Protein 3DCY (pdb70)

Radius of gyration: 18.0 Å; Cα contacts (8 Å, |Δi|>4): 502; chains: 1; bounding box: 40×45×46 Å

Secondary structure (DSSP, 8-state):
--EE--EEEEEEEEEPPPBHHHHHTB--SSSS---B-HHHHHHHHHHHHHTTT---SEEEE----TTT--TTGGG-SS----EEE-GGGSPPPBGGGTTSBHHHHH--GGGT--TTT---TTBPPHHHH--HHHHHHHHHHHHHHHHHH--HHHHHHHTTS---PPPS-EEEEEE-S---HHHHIIIIIT--B--TT--TTT-----TT--EEEEEE-SEESPPPEEEE-----TT--

B-factor: mean 21.65, std 9.66, range [7.24, 58.3]

GO terms:
  GO:0005634 nucleus (C, IDA)
  GO:0005737 cytoplasm (C, IDA)
  GO:0005741 mitochondrial outer membrane (C, IDA)
  GO:0043069 negative regulation of programmed cell death (P, IDA)
  GO:0004331 fructose-2,6-bisphosphate 2-phosphatase activity (F, IDA)
  GO:1903301 positive regulation of hexokinase activity (P, IDA)
  GO:0071456 cellular response to hypoxia (P, IDA)
  GO:0006974 DNA damage response (P, IDA)
  GO:0071279 cellular response to cobalt ion (P, IDA)
  GO:0005739 mitochondrion (C, EXP)
  GO:0043456 regulation of pentose-phosphate shunt (P, IMP)
  GO:0045739 positive regulation of DNA repair (P, IMP)
  GO:1902153 regulation of response to DNA damage checkpoint signaling (P, IMP)
  GO:0005515 protein binding (F, IPI)
  GO:0004331 fructose-2,6-bisphosphate 2-phosphatase activity (F, EXP)
  GO:0005829 cytosol (C, TAS)
  GO:0005829 cytosol (C, IDA)

Organism: Homo sapiens (NCBI:txid9606)

CATH classification: 3.40.50.1240

InterPro domains:
  IPR001345 Phosphoglycerate/bisphosphoglycerate mutase, active site [PS00175] (8-17)
  IPR013078 Histidine phosphatase superfamily, clade-1 [PF00300] (6-140)
  IPR013078 Histidine phosphatase superfamily, clade-1 [SM00855] (5-205)
  IPR013078 Histidine phosphatase superfamily, clade-1 [cd07067] (6-89)
  IPR029033 Histidine phosphatase superfamily [G3DSA:3.40.50.1240] (1-270)
  IPR029033 Histidine phosphatase superfamily [SSF53254] (6-265)
  IPR051695 Phosphoglycerate Mutase [PTHR46517] (1-270)

Solvent-accessible surface area: 12086 Å² total

Structure (mmCIF, N/CA/C/O backbone):
data_3DCY
#
_entry.id   3DCY
#
_cell.length_a   40.983
_cell.length_b   76.408
_cell.length_c   79.536
_cell.angle_alpha   90.000
_cell.angle_beta   90.000
_cell.angle_gamma   90.000
#
_symmetry.space_group_name_H-M   'P 21 21 21'
#
loop_
_entity.id
_entity.type
_entity.pdbx_description
1 polymer 'REGULATOR PROTEIN'
2 non-polymer 'PHOSPHATE ION'
3 water water
#
loop_
_atom_site.group_PDB
_atom_site.id
_atom_site.type_symbol
_atom_site.label_atom_id
_atom_site.label_alt_id
_atom_site.label_comp_id
_atom_site.label_asym_id
_atom_site.label_entity_id
_atom_site.label_seq_id
_atom_site.pdbx_PDB_ins_code
_atom_site.Cartn_x
_atom_site.Cartn_y
_atom_site.Cartn_z
_atom_site.occupancy
_atom_site.B_iso_or_equiv
_atom_site.auth_seq_id
_atom_site.auth_comp_id
_atom_site.auth_asym_id
_atom_site.auth_atom_id
_atom_site.pdbx_PDB_model_num
ATOM 1 N N . ASN A 1 1 ? 7.131 28.263 26.435 1.00 37.08 -4 ASN A N 1
ATOM 2 C CA . ASN A 1 1 ? 7.437 29.315 25.416 1.00 36.05 -4 ASN A CA 1
ATOM 3 C C . ASN A 1 1 ? 7.192 30.735 25.903 1.00 34.53 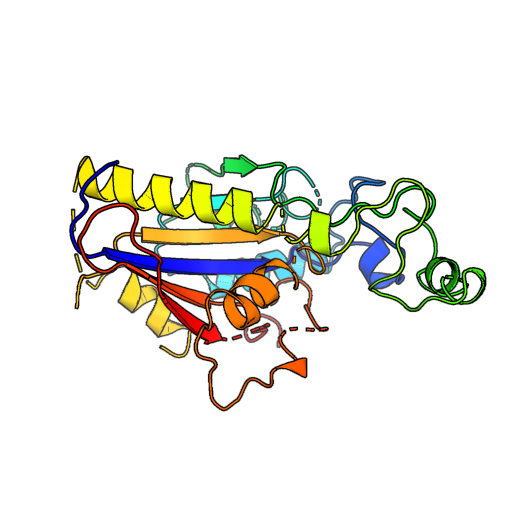-4 ASN A C 1
ATOM 4 O O . ASN A 1 1 ? 6.216 30.997 26.611 1.00 34.93 -4 ASN A O 1
ATOM 9 N N . LEU A 1 2 ? 8.082 31.640 25.492 1.00 32.19 -3 LEU A N 1
ATOM 10 C CA . LEU A 1 2 ? 8.122 33.016 25.993 1.00 29.95 -3 LEU A CA 1
ATOM 11 C C . LEU A 1 2 ? 7.110 33.917 25.298 1.00 28.07 -3 LEU A C 1
ATOM 12 O O . LEU A 1 2 ? 6.983 33.894 24.068 1.00 28.29 -3 LEU A O 1
ATOM 17 N N . TYR A 1 3 ? 6.407 34.722 26.095 1.00 25.72 -2 TYR A N 1
ATOM 18 C CA . TYR A 1 3 ? 5.529 35.769 25.587 1.00 24.38 -2 TYR A CA 1
ATOM 19 C C . TYR A 1 3 ? 6.320 37.041 25.320 1.00 23.44 -2 TYR A C 1
ATOM 20 O O . TYR A 1 3 ? 7.033 37.574 26.203 1.00 21.70 -2 TYR A O 1
ATOM 29 N N . PHE A 1 4 ? 6.198 37.532 24.092 1.00 21.28 -1 PHE A N 1
ATOM 30 C CA . PHE A 1 4 ? 6.804 38.796 23.732 1.00 21.92 -1 PHE A CA 1
ATOM 31 C C . PHE A 1 4 ? 5.758 39.769 23.248 1.00 22.33 -1 PHE A C 1
ATOM 32 O O . PHE A 1 4 ? 4.744 39.358 22.707 1.00 21.26 -1 PHE A O 1
ATOM 40 N N . GLN A 1 5 ? 6.032 41.054 23.450 1.00 22.99 0 GLN A N 1
ATOM 41 C CA . GLN A 1 5 ? 5.226 42.107 22.871 1.00 24.75 0 GLN A CA 1
ATOM 42 C C . GLN A 1 5 ? 5.521 42.151 21.367 1.00 23.85 0 GLN A C 1
ATOM 43 O O . GLN A 1 5 ? 6.451 41.461 20.899 1.00 23.54 0 GLN A O 1
ATOM 49 N N . SER A 1 6 ? 4.726 42.924 20.628 1.00 23.52 1 SER A N 1
ATOM 50 C CA A SER A 1 6 ? 4.940 43.126 19.191 0.50 23.55 1 SER A CA 1
ATOM 51 C CA B SER A 1 6 ? 4.958 43.089 19.187 0.50 22.98 1 SER A CA 1
ATOM 52 C C . SER A 1 6 ? 6.337 43.702 18.962 1.00 22.75 1 SER A C 1
ATOM 53 O O . SER A 1 6 ? 6.858 44.463 19.805 1.00 22.96 1 SER A O 1
ATOM 58 N N . ALA A 1 7 ? 6.977 43.335 17.852 1.00 21.09 2 ALA A N 1
ATOM 59 C CA . ALA A 1 7 ? 8.341 43.796 17.589 1.00 19.34 2 ALA A CA 1
ATOM 60 C C . ALA A 1 7 ? 8.616 43.806 16.096 1.00 18.62 2 ALA A C 1
ATOM 61 O O . ALA A 1 7 ? 7.962 43.078 15.352 1.00 17.81 2 ALA A O 1
ATOM 63 N N . ARG A 1 8 ? 9.540 44.662 15.692 1.00 17.77 3 ARG A N 1
ATOM 64 C CA . ARG A 1 8 ? 9.981 44.808 14.311 1.00 18.09 3 ARG A CA 1
ATOM 65 C C . ARG A 1 8 ? 11.475 45.003 14.342 1.00 17.38 3 ARG A C 1
ATOM 66 O O . ARG A 1 8 ? 11.988 45.711 15.227 1.00 16.45 3 ARG A O 1
ATOM 74 N N . PHE A 1 9 ? 12.184 44.376 13.397 1.00 15.44 4 PHE A N 1
ATOM 75 C CA . PHE A 1 9 ? 13.609 44.661 13.228 1.00 14.36 4 PHE A CA 1
ATOM 76 C C . PHE A 1 9 ? 14.024 44.617 11.750 1.00 14.07 4 PHE A C 1
ATOM 77 O O . PHE A 1 9 ? 13.327 44.021 10.922 1.00 14.11 4 PHE A O 1
ATOM 85 N N . ALA A 1 10 ? 15.107 45.315 11.432 1.00 13.59 5 ALA A N 1
ATOM 86 C CA . ALA A 1 10 ? 15.614 45.381 10.074 1.00 13.29 5 ALA A CA 1
ATOM 87 C C . ALA A 1 10 ? 16.736 44.351 9.943 1.00 12.11 5 ALA A C 1
ATOM 88 O O . ALA A 1 10 ? 17.515 44.114 10.867 1.00 12.79 5 ALA A O 1
ATOM 90 N N . LEU A 1 11 ? 16.820 43.776 8.765 1.00 11.89 6 LEU A N 1
ATOM 91 C CA . LEU A 1 11 ? 17.884 42.825 8.461 1.00 11.66 6 LEU A CA 1
ATOM 92 C C . LEU A 1 11 ? 18.479 43.206 7.106 1.00 11.25 6 LEU A C 1
ATOM 93 O O . LEU A 1 11 ? 17.791 43.100 6.088 1.00 11.70 6 LEU A O 1
ATOM 98 N N . THR A 1 12 ? 19.739 43.651 7.093 1.00 11.06 7 THR A N 1
ATOM 99 C CA . THR A 1 12 ? 20.437 43.941 5.843 1.00 10.80 7 THR A CA 1
ATOM 100 C C . THR A 1 12 ? 21.431 42.812 5.554 1.00 10.75 7 THR A C 1
ATOM 101 O O . THR A 1 12 ? 22.268 42.492 6.427 1.00 10.78 7 THR A O 1
ATOM 105 N N . VAL A 1 13 ? 21.329 42.215 4.366 1.00 10.59 8 VAL A N 1
ATOM 106 C CA . VAL A 1 13 ? 22.159 41.059 3.976 1.00 10.00 8 VAL A CA 1
ATOM 107 C C . VAL A 1 13 ? 23.009 41.448 2.754 1.00 10.55 8 VAL A C 1
ATOM 108 O O . VAL A 1 13 ? 22.471 41.918 1.733 1.00 10.36 8 VAL A O 1
ATOM 112 N N . VAL A 1 14 ? 24.327 41.288 2.872 1.00 10.61 9 VAL A N 1
ATOM 113 C CA . VAL A 1 14 ? 25.251 41.780 1.877 1.00 10.14 9 VAL A CA 1
ATOM 114 C C . VAL A 1 14 ? 26.202 40.645 1.457 1.00 10.94 9 VAL A C 1
ATOM 115 O O . VAL A 1 14 ? 26.790 40.007 2.325 1.00 10.94 9 VAL A O 1
ATOM 119 N N . ARG A 1 15 ? 26.318 40.368 0.158 1.00 10.04 10 ARG A N 1
ATOM 120 C CA . ARG A 1 15 ? 27.289 39.336 -0.282 1.00 10.79 10 ARG A CA 1
ATOM 121 C C . ARG A 1 15 ? 28.699 39.909 -0.117 1.00 10.29 10 ARG A C 1
ATOM 122 O O . ARG A 1 15 ? 28.904 41.106 -0.283 1.00 11.57 10 ARG A O 1
ATOM 130 N N . HIS A 1 16 ? 29.679 39.062 0.166 1.00 11.14 11 HIS A N 1
ATOM 131 C CA . HIS A 1 16 ? 31.080 39.515 0.244 1.00 11.40 11 HIS A CA 1
ATOM 132 C C . HIS A 1 16 ? 31.557 40.087 -1.118 1.00 12.40 11 HIS A C 1
ATOM 133 O O . HIS A 1 16 ? 30.975 39.795 -2.202 1.00 12.27 11 HIS A O 1
ATOM 140 N N . GLY A 1 17 ? 32.636 40.876 -1.055 1.00 12.57 12 GLY A N 1
ATOM 141 C CA . GLY A 1 17 ? 33.265 41.387 -2.260 1.00 12.64 12 GLY A CA 1
ATOM 142 C C . GLY A 1 17 ? 33.923 40.326 -3.120 1.00 13.60 12 GLY A C 1
ATOM 143 O O . GLY A 1 17 ? 34.100 39.176 -2.698 1.00 12.67 12 GLY A O 1
ATOM 144 N N . GLU A 1 18 ? 34.245 40.696 -4.356 1.00 12.79 13 GLU A N 1
ATOM 145 C CA . GLU A 1 18 ? 34.855 39.768 -5.308 1.00 14.33 13 GLU A CA 1
ATOM 146 C C . GLU A 1 18 ? 36.181 39.161 -4.816 1.00 14.19 13 GLU A C 1
ATOM 147 O O . GLU A 1 18 ? 36.985 39.853 -4.170 1.00 13.24 13 GLU A O 1
ATOM 153 N N . THR A 1 19 ? 36.361 37.856 -5.065 1.00 14.63 14 THR A N 1
ATOM 154 C CA . THR A 1 19 ? 37.661 37.193 -4.893 1.00 15.69 14 THR A CA 1
ATOM 155 C C . THR A 1 19 ? 38.223 36.845 -6.260 1.00 16.12 14 THR A C 1
ATOM 156 O O . THR A 1 19 ? 37.525 36.893 -7.282 1.00 15.11 14 THR A O 1
ATOM 160 N N . ARG A 1 20 ? 39.495 36.453 -6.260 1.00 16.97 15 ARG A N 1
ATOM 161 C CA . ARG A 1 20 ? 40.161 35.912 -7.443 1.00 18.93 15 ARG A CA 1
ATOM 162 C C . ARG A 1 20 ? 39.322 34.822 -8.158 1.00 19.29 15 ARG A C 1
ATOM 163 O O . ARG A 1 20 ? 39.202 34.812 -9.396 1.00 20.04 15 ARG A O 1
ATOM 171 N N . PHE A 1 21 ? 38.714 33.939 -7.373 1.00 17.76 16 PHE A N 1
ATOM 172 C CA . PHE A 1 21 ? 37.948 32.834 -7.941 1.00 17.97 16 PHE A CA 1
ATOM 173 C C . PHE A 1 21 ? 36.604 33.277 -8.506 1.00 17.74 16 PHE A C 1
ATOM 174 O O . PHE A 1 21 ? 36.151 32.759 -9.544 1.00 16.99 16 PHE A O 1
ATOM 182 N N . ASN A 1 22 ? 35.962 34.229 -7.840 1.00 17.57 17 ASN A N 1
ATOM 183 C CA . ASN A 1 22 ? 34.719 34.794 -8.414 1.00 18.52 17 ASN A CA 1
ATOM 184 C C . ASN A 1 22 ? 34.988 35.351 -9.818 1.00 19.89 17 ASN A C 1
ATOM 185 O O . ASN A 1 22 ? 34.228 35.105 -10.771 1.00 19.51 17 ASN A O 1
ATOM 190 N N . LYS A 1 23 ? 36.093 36.074 -9.948 1.00 20.75 18 LYS A N 1
ATOM 191 C CA . LYS A 1 23 ? 36.443 36.692 -11.235 1.00 23.46 18 LYS A CA 1
ATOM 192 C C . LYS A 1 23 ? 36.623 35.624 -12.306 1.00 24.29 18 LYS A C 1
ATOM 193 O O . LYS A 1 23 ? 36.138 35.776 -13.428 1.00 25.47 18 LYS A O 1
ATOM 199 N N . GLU A 1 24 ? 37.280 34.531 -11.936 1.00 25.02 19 GLU A N 1
ATOM 200 C CA . GLU A 1 24 ? 37.646 33.470 -12.881 1.00 26.99 19 GLU A CA 1
ATOM 201 C C . GLU A 1 24 ? 36.574 32.393 -13.025 1.00 26.34 19 GLU A C 1
ATOM 202 O O . GLU A 1 24 ? 36.802 31.393 -13.728 1.00 27.71 19 GLU A O 1
ATOM 208 N N . LYS A 1 25 ? 35.421 32.604 -12.378 1.00 25.57 20 LYS A N 1
ATOM 209 C CA . LYS A 1 25 ? 34.277 31.667 -12.408 1.00 24.89 20 LYS A CA 1
ATOM 210 C C . LYS A 1 25 ? 34.691 30.274 -11.910 1.00 22.95 20 LYS A C 1
ATOM 211 O O . LYS A 1 25 ? 34.323 29.237 -12.514 1.00 24.07 20 LYS A O 1
ATOM 217 N N . ILE A 1 26 ? 35.474 30.269 -10.834 1.00 20.24 21 ILE A N 1
ATOM 218 C CA A ILE A 1 26 ? 35.921 29.042 -10.172 0.50 19.68 21 ILE A CA 1
ATOM 219 C CA B ILE A 1 26 ? 35.933 29.054 -10.168 0.50 19.70 21 ILE A CA 1
ATOM 220 C C . ILE A 1 26 ? 35.057 28.826 -8.941 1.00 18.78 21 ILE A C 1
ATOM 221 O O . ILE A 1 26 ? 34.810 29.759 -8.172 1.00 18.27 21 ILE A O 1
ATOM 230 N N . ILE A 1 27 ? 34.588 27.598 -8.779 1.00 17.64 22 ILE A N 1
ATOM 231 C CA A ILE A 1 27 ? 33.708 27.274 -7.670 0.50 17.31 22 ILE A CA 1
ATOM 232 C CA B ILE A 1 27 ? 33.722 27.230 -7.669 0.50 17.42 22 ILE A CA 1
ATOM 233 C C . ILE A 1 27 ? 34.422 27.476 -6.353 1.00 17.86 22 ILE A C 1
ATOM 234 O O . ILE A 1 27 ? 35.542 27.019 -6.154 1.00 16.33 22 ILE A O 1
ATOM 243 N N . GLN A 1 28 ? 33.712 28.157 -5.457 1.00 19.94 23 GLN A N 1
ATOM 244 C CA . GLN A 1 28 ? 34.188 28.558 -4.186 1.00 21.00 23 GLN A CA 1
ATOM 245 C C . GLN A 1 28 ? 33.026 28.413 -3.207 1.00 20.63 23 GLN A C 1
ATOM 246 O O . GLN A 1 28 ? 32.128 29.284 -3.155 1.00 21.79 23 GLN A O 1
ATOM 252 N N . GLY A 1 29 ? 33.023 27.314 -2.470 1.00 18.42 24 GLY A N 1
ATOM 253 C CA . GLY A 1 29 ? 32.073 27.123 -1.387 1.00 18.14 24 GLY A CA 1
ATOM 254 C C . GLY A 1 29 ? 32.830 27.131 -0.072 1.00 18.33 24 GLY A C 1
ATOM 255 O O . GLY A 1 29 ? 33.116 28.190 0.473 1.00 18.58 24 GLY A O 1
ATOM 256 N N . GLN A 1 30 ? 33.180 25.950 0.427 1.00 18.10 25 GLN A N 1
ATOM 257 C CA . GLN A 1 30 ? 33.966 25.825 1.659 1.00 19.44 25 GLN A CA 1
ATOM 258 C C . GLN A 1 30 ? 35.303 25.107 1.278 1.00 21.53 25 GLN A C 1
ATOM 259 O O . GLN A 1 30 ? 35.699 24.135 1.898 1.00 22.52 25 GLN A O 1
ATOM 265 N N . GLY A 1 31 ? 35.971 25.592 0.233 1.00 23.08 26 GLY A N 1
ATOM 266 C CA . GLY A 1 31 ? 37.221 24.988 -0.236 1.00 24.28 26 GLY A CA 1
ATOM 267 C C . GLY A 1 31 ? 38.442 25.756 0.219 1.00 24.89 26 GLY A C 1
ATOM 268 O O . GLY A 1 31 ? 38.798 25.700 1.396 1.00 24.91 26 GLY A O 1
ATOM 269 N N . VAL A 1 32 ? 39.121 26.439 -0.706 1.00 24.97 27 VAL A N 1
ATOM 270 C CA . VAL A 1 32 ? 40.138 27.382 -0.288 1.00 24.40 27 VAL A CA 1
ATOM 271 C C . VAL A 1 32 ? 39.368 28.547 0.340 1.00 22.92 27 VAL A C 1
ATOM 272 O O . VAL A 1 32 ? 38.374 29.027 -0.170 1.00 23.11 27 VAL A O 1
ATOM 276 N N . ASP A 1 33 ? 39.840 28.949 1.490 1.00 21.48 28 ASP A N 1
ATOM 277 C CA . ASP A 1 33 ? 39.335 30.116 2.151 1.00 19.20 28 ASP A CA 1
ATOM 278 C C . ASP A 1 33 ? 40.047 31.316 1.497 1.00 17.34 28 ASP A C 1
ATOM 279 O O . ASP A 1 33 ? 41.003 31.846 2.054 1.00 18.03 28 ASP A O 1
ATOM 284 N N . GLU A 1 34 ? 39.564 31.721 0.315 1.00 16.16 29 GLU A N 1
ATOM 285 C CA . GLU A 1 34 ? 40.199 32.771 -0.530 1.00 13.68 29 GLU A CA 1
ATOM 286 C C . GLU A 1 34 ? 39.829 34.184 -0.062 1.00 13.01 29 GLU A C 1
ATOM 287 O O . GLU A 1 34 ? 38.658 34.481 0.182 1.00 12.76 29 GLU A O 1
ATOM 293 N N . PRO A 1 35 ? 40.816 35.087 0.038 1.00 12.61 30 PRO A N 1
ATOM 294 C CA . PRO A 1 35 ? 40.519 36.460 0.441 1.00 12.40 30 PRO A CA 1
ATOM 295 C C . PRO A 1 35 ? 39.941 37.281 -0.696 1.00 12.19 30 PRO A C 1
ATOM 296 O O . PRO A 1 35 ? 39.870 36.798 -1.836 1.00 12.16 30 PRO A O 1
ATOM 300 N N . LEU A 1 36 ? 39.553 38.525 -0.381 1.00 13.27 31 LEU A N 1
ATOM 301 C CA . LEU A 1 36 ? 39.129 39.442 -1.419 1.00 13.91 31 LEU A CA 1
ATOM 302 C C . LEU A 1 36 ? 40.288 39.748 -2.367 1.00 14.60 31 LEU A C 1
ATOM 303 O O . LEU A 1 36 ? 41.477 39.720 -1.959 1.00 15.26 31 LEU A O 1
ATOM 308 N N . SER A 1 37 ? 39.942 40.002 -3.627 1.00 14.66 32 SER A N 1
ATOM 309 C CA . SER A 1 37 ? 40.887 40.588 -4.581 1.00 15.07 32 SER A CA 1
ATOM 310 C C . SER A 1 37 ? 40.955 42.115 -4.361 1.00 16.18 32 SER A C 1
ATOM 311 O O . SER A 1 37 ? 40.191 42.650 -3.561 1.00 15.86 32 SER A O 1
ATOM 314 N N A GLU A 1 38 ? 41.843 42.819 -5.053 0.50 16.90 33 GLU A N 1
ATOM 315 N N B GLU A 1 38 ? 41.873 42.790 -5.075 0.50 16.93 33 GLU A N 1
ATOM 316 C CA A GLU A 1 38 ? 41.822 44.275 -4.919 0.50 17.68 33 GLU A CA 1
ATOM 317 C CA B GLU A 1 38 ? 41.896 44.265 -5.141 0.50 18.03 33 GLU A CA 1
ATOM 318 C C A GLU A 1 38 ? 40.468 44.909 -5.349 0.50 17.34 33 GLU A C 1
ATOM 319 C C B GLU A 1 38 ? 40.480 44.833 -5.331 0.50 17.40 33 GLU A C 1
ATOM 320 O O A GLU A 1 38 ? 39.992 45.839 -4.683 0.50 16.87 33 GLU A O 1
ATOM 321 O O B GLU A 1 38 ? 40.000 45.644 -4.522 0.50 16.89 33 GLU A O 1
ATOM 332 N N . THR A 1 39 ? 39.818 44.357 -6.381 1.00 17.89 34 THR A N 1
ATOM 333 C CA . THR A 1 39 ? 38.442 44.762 -6.739 1.00 18.70 34 THR A CA 1
ATOM 334 C C . THR A 1 39 ? 37.477 44.495 -5.573 1.00 17.31 34 THR A C 1
ATOM 335 O O . THR A 1 39 ? 36.641 45.350 -5.250 1.00 16.75 34 THR A O 1
ATOM 339 N N . GLY A 1 40 ? 37.635 43.343 -4.911 1.00 16.64 35 GLY A N 1
ATOM 340 C CA . GLY A 1 40 ? 36.796 43.013 -3.755 1.00 15.47 35 GLY A CA 1
ATOM 341 C C . GLY A 1 40 ? 36.961 43.990 -2.593 1.00 15.29 35 GLY A C 1
ATOM 342 O O . GLY A 1 40 ? 35.992 44.422 -1.961 1.00 14.78 35 GLY A O 1
ATOM 343 N N . PHE A 1 41 ? 38.204 44.362 -2.311 1.00 14.84 36 PHE A N 1
ATOM 344 C CA . PHE A 1 41 ? 38.482 45.341 -1.283 1.00 16.00 36 PHE A CA 1
ATOM 345 C C . PHE A 1 41 ? 37.857 46.706 -1.643 1.00 15.44 36 PHE A C 1
ATOM 346 O O . PHE A 1 41 ? 37.278 47.347 -0.781 1.00 16.26 36 PHE A O 1
ATOM 354 N N . LYS A 1 42 ? 37.973 47.118 -2.900 1.00 15.99 37 LYS A N 1
ATOM 355 C CA . LYS A 1 42 ? 37.278 48.329 -3.408 1.00 17.34 37 LYS A CA 1
ATOM 356 C C . LYS A 1 42 ? 35.755 48.273 -3.244 1.00 17.57 37 LYS A C 1
ATOM 357 O O . LYS A 1 42 ? 35.146 49.256 -2.833 1.00 16.74 37 LYS A O 1
ATOM 363 N N . GLN A 1 43 ? 35.141 47.130 -3.560 1.00 17.23 38 GLN A N 1
ATOM 364 C CA . GLN A 1 43 ? 33.689 46.988 -3.408 1.00 16.65 38 GLN A CA 1
ATOM 365 C C . GLN A 1 43 ? 33.281 47.098 -1.934 1.00 16.50 38 GLN A C 1
ATOM 366 O O . GLN A 1 43 ? 32.313 47.778 -1.603 1.00 15.99 38 GLN A O 1
ATOM 372 N N . ALA A 1 44 ? 34.049 46.460 -1.053 1.00 17.00 39 ALA A N 1
ATOM 373 C CA . ALA A 1 44 ? 33.780 46.481 0.362 1.00 18.25 39 ALA A CA 1
ATOM 374 C C . ALA A 1 44 ? 33.894 47.920 0.893 1.00 18.29 39 ALA A C 1
ATOM 375 O O . ALA A 1 44 ? 33.071 48.365 1.710 1.00 19.67 39 ALA A O 1
ATOM 377 N N . ALA A 1 45 ? 34.879 48.659 0.370 1.00 18.75 40 ALA A N 1
ATOM 378 C CA . ALA A 1 45 ? 35.095 50.055 0.802 1.00 18.36 40 ALA A CA 1
ATOM 379 C C . ALA A 1 45 ? 33.906 50.917 0.356 1.00 17.22 40 ALA A C 1
ATOM 380 O O . ALA A 1 45 ? 33.358 51.719 1.139 1.00 18.63 40 ALA A O 1
ATOM 382 N N . ALA A 1 46 ? 33.485 50.718 -0.884 1.00 17.27 41 ALA A N 1
ATOM 383 C CA . ALA A 1 46 ? 32.370 51.440 -1.471 1.00 17.55 41 ALA A CA 1
ATOM 384 C C . ALA A 1 46 ? 31.100 51.155 -0.685 1.00 18.90 41 ALA A C 1
ATOM 385 O O . ALA A 1 46 ? 30.296 52.059 -0.395 1.00 17.88 41 ALA A O 1
ATOM 387 N N . ALA A 1 47 ? 30.886 49.882 -0.369 1.00 17.73 42 ALA A N 1
ATOM 388 C CA . ALA A 1 47 ? 29.743 49.513 0.469 1.00 18.26 42 ALA A CA 1
ATOM 389 C C . ALA A 1 47 ? 29.810 50.180 1.851 1.00 18.11 42 ALA A C 1
ATOM 390 O O . ALA A 1 47 ? 28.780 50.598 2.404 1.00 19.38 42 ALA A O 1
ATOM 392 N N . GLY A 1 48 ? 31.011 50.248 2.408 1.00 18.17 43 GLY A N 1
ATOM 393 C CA . GLY A 1 48 ? 31.250 50.880 3.714 1.00 19.13 43 GLY A CA 1
ATOM 394 C C . GLY A 1 48 ? 30.921 52.359 3.648 1.00 19.49 43 GLY A C 1
ATOM 395 O O . GLY A 1 48 ? 30.279 52.887 4.548 1.00 20.37 43 GLY A O 1
ATOM 396 N N . ILE A 1 49 ? 31.301 53.017 2.557 1.00 21.18 44 ILE A N 1
ATOM 397 C CA . ILE A 1 49 ? 30.955 54.451 2.406 1.00 21.55 44 ILE A CA 1
ATOM 398 C C . ILE A 1 49 ? 29.445 54.633 2.232 1.00 21.40 44 ILE A C 1
ATOM 399 O O . ILE A 1 49 ? 28.849 55.497 2.891 1.00 20.53 44 ILE A O 1
ATOM 404 N N . PHE A 1 50 ? 28.825 53.794 1.396 1.00 20.95 45 PHE A N 1
ATOM 405 C CA . PHE A 1 50 ? 27.381 53.811 1.189 1.00 20.87 45 PHE A CA 1
ATOM 406 C C . PHE A 1 50 ? 26.614 53.701 2.519 1.00 20.75 45 PHE A C 1
ATOM 407 O O . PHE A 1 50 ? 25.611 54.421 2.729 1.00 20.09 45 PHE A O 1
ATOM 415 N N . LEU A 1 51 ? 27.106 52.823 3.398 1.00 20.65 46 LEU A N 1
ATOM 416 C CA . LEU A 1 51 ? 26.477 52.528 4.707 1.00 20.31 46 LEU A CA 1
ATOM 417 C C . LEU A 1 51 ? 26.994 53.347 5.909 1.00 20.94 46 LEU A C 1
ATOM 418 O O . LEU A 1 51 ? 26.689 53.035 7.074 1.00 20.47 46 LEU A O 1
ATOM 423 N N . ASN A 1 52 ? 27.776 54.391 5.646 1.00 22.08 47 ASN A N 1
ATOM 424 C CA . ASN A 1 52 ? 28.569 54.990 6.714 1.00 24.34 47 ASN A CA 1
ATOM 425 C C . ASN A 1 52 ? 27.711 55.621 7.834 1.00 24.30 47 ASN A C 1
ATOM 426 O O . ASN A 1 52 ? 28.155 55.738 8.984 1.00 24.66 47 ASN A O 1
ATOM 431 N N . ASN A 1 53 ? 26.498 56.042 7.487 1.00 25.05 48 ASN A N 1
ATOM 432 C CA . ASN A 1 53 ? 25.632 56.715 8.469 1.00 25.92 48 ASN A CA 1
ATOM 433 C C . ASN A 1 53 ? 24.488 55.833 8.952 1.00 25.06 48 ASN A C 1
ATOM 434 O O . ASN A 1 53 ? 23.578 56.317 9.638 1.00 25.23 48 ASN A O 1
ATOM 439 N N . VAL A 1 54 ? 24.521 54.547 8.585 1.00 23.11 49 VAL A N 1
ATOM 440 C CA . VAL A 1 54 ? 23.505 53.626 9.060 1.00 21.47 49 VAL A CA 1
ATOM 441 C C . VAL A 1 54 ? 23.824 53.191 10.471 1.00 21.39 49 VAL A C 1
ATOM 442 O O . VAL A 1 54 ? 24.938 52.731 10.780 1.00 22.40 49 VAL A O 1
ATOM 446 N N . LYS A 1 55 ? 22.832 53.303 11.339 1.00 21.50 50 LYS A N 1
ATOM 447 C CA . LYS A 1 55 ? 23.011 52.869 12.707 1.00 22.40 50 LYS A CA 1
ATOM 448 C C . LYS A 1 55 ? 22.615 51.395 12.855 1.00 21.79 50 LYS A C 1
ATOM 449 O O . LYS A 1 55 ? 21.475 51.073 13.260 1.00 22.74 50 LYS A O 1
ATOM 455 N N . PHE A 1 56 ? 23.546 50.503 12.539 1.00 20.73 51 PHE A N 1
ATOM 456 C CA . PHE A 1 56 ? 23.337 49.078 12.823 1.00 19.15 51 PHE A CA 1
ATOM 457 C C . PHE A 1 56 ? 23.510 48.812 14.304 1.00 19.61 51 PHE A C 1
ATOM 458 O O . PHE A 1 56 ? 24.285 49.504 15.000 1.00 21.15 51 PHE A O 1
ATOM 466 N N . THR A 1 57 ? 22.861 47.749 14.765 1.00 17.09 52 THR A N 1
ATOM 467 C CA . THR A 1 57 ? 22.898 47.326 16.146 1.00 16.54 52 THR A CA 1
ATOM 468 C C . THR A 1 57 ? 23.611 45.992 16.347 1.00 16.67 52 THR A C 1
ATOM 469 O O . THR A 1 57 ? 24.075 45.688 17.445 1.00 17.10 52 THR A O 1
ATOM 473 N N . HIS A 1 58 ? 23.659 45.185 15.272 1.00 15.40 53 HIS A N 1
ATOM 474 C CA . HIS A 1 58 ? 24.258 43.857 15.350 1.00 14.88 53 HIS A CA 1
ATOM 475 C C . HIS A 1 58 ? 24.974 43.589 14.027 1.00 14.04 53 HIS A C 1
ATOM 476 O O . HIS A 1 58 ? 24.557 44.082 12.977 1.00 13.96 53 HIS A O 1
ATOM 483 N N . ALA A 1 59 ? 26.044 42.806 14.100 1.00 13.04 54 ALA A N 1
ATOM 484 C CA . ALA A 1 59 ? 26.787 42.411 12.878 1.00 13.95 54 ALA A CA 1
ATOM 485 C C . ALA A 1 59 ? 27.139 40.942 12.968 1.00 14.25 54 ALA A C 1
ATOM 486 O O . ALA A 1 59 ? 27.758 40.502 13.951 1.00 14.77 54 ALA A O 1
ATOM 488 N N . PHE A 1 60 ? 26.778 40.185 11.930 1.00 12.96 55 PHE A N 1
ATOM 489 C CA . PHE A 1 60 ? 27.139 38.760 11.816 1.00 12.74 55 PHE A CA 1
ATOM 490 C C . PHE A 1 60 ? 27.780 38.498 10.478 1.00 12.41 55 PHE A C 1
ATOM 491 O O . PHE A 1 60 ? 27.340 39.056 9.465 1.00 13.16 55 PHE A O 1
ATOM 499 N N . SER A 1 61 ? 28.775 37.602 10.451 1.00 11.13 56 SER A N 1
ATOM 500 C CA . SER A 1 61 ? 29.467 37.297 9.202 1.00 12.21 56 SER A CA 1
ATOM 501 C C . SER A 1 61 ? 29.727 35.794 9.216 1.00 11.56 56 SER A C 1
ATOM 502 O O . SER A 1 61 ? 29.983 35.205 10.263 1.00 12.53 56 SER A O 1
ATOM 505 N N . SER A 1 62 ? 29.687 35.174 8.047 1.00 10.94 57 SER A N 1
ATOM 506 C CA . SER A 1 62 ? 30.357 33.901 7.851 1.00 11.59 57 SER A CA 1
ATOM 507 C C . SER A 1 62 ? 31.798 33.973 8.360 1.00 11.84 57 SER A C 1
ATOM 508 O O . SER A 1 62 ? 32.420 35.019 8.272 1.00 11.46 57 SER A O 1
ATOM 511 N N A ASP A 1 63 ? 32.276 32.831 8.853 0.50 12.21 58 ASP A N 1
ATOM 512 N N B ASP A 1 63 ? 32.365 32.891 8.857 0.50 12.74 58 ASP A N 1
ATOM 513 C CA A ASP A 1 63 ? 33.641 32.659 9.378 0.50 13.48 58 ASP A CA 1
ATOM 514 C CA B ASP A 1 63 ? 33.729 32.977 9.426 0.50 14.45 58 ASP A CA 1
ATOM 515 C C A ASP A 1 63 ? 34.594 32.183 8.266 0.50 13.52 58 ASP A C 1
ATOM 516 C C B ASP A 1 63 ? 34.849 32.887 8.366 0.50 14.30 58 ASP A C 1
ATOM 517 O O A ASP A 1 63 ? 35.392 31.242 8.442 0.50 13.40 58 ASP A O 1
ATOM 518 O O B ASP A 1 63 ? 36.033 32.895 8.690 0.50 15.32 58 ASP A O 1
ATOM 527 N N . LEU A 1 64 ? 34.455 32.830 7.104 1.00 14.85 59 LEU A N 1
ATOM 528 C CA . LEU A 1 64 ? 35.372 32.683 5.974 1.00 14.13 59 LEU A CA 1
ATOM 529 C C . LEU A 1 64 ? 36.040 34.045 5.711 1.00 13.74 59 LEU A C 1
ATOM 530 O O . LEU A 1 64 ? 35.487 35.081 6.092 1.00 12.53 59 LEU A O 1
ATOM 543 N N . ARG A 1 66 ? 36.664 35.878 3.035 1.00 11.81 61 ARG A N 1
ATOM 544 C CA . ARG A 1 66 ? 36.066 36.820 2.071 1.00 11.30 61 ARG A CA 1
ATOM 545 C C . ARG A 1 66 ? 34.928 37.632 2.693 1.00 12.24 61 ARG A C 1
ATOM 546 O O . ARG A 1 66 ? 34.802 38.856 2.479 1.00 11.93 61 ARG A O 1
ATOM 554 N N . THR A 1 67 ? 34.149 36.966 3.543 1.00 11.56 62 THR A 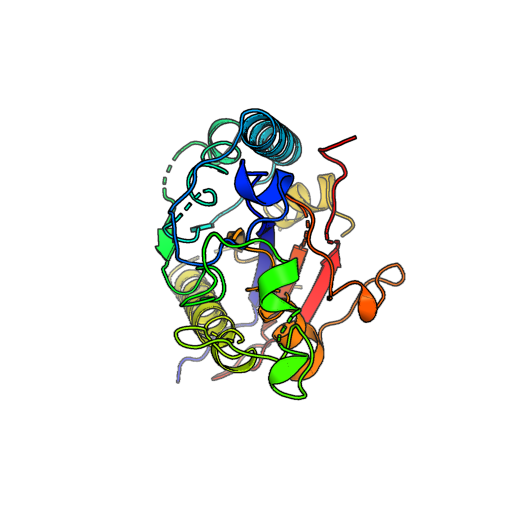N 1
ATOM 555 C CA . THR A 1 67 ? 33.050 37.640 4.242 1.00 12.08 62 THR A CA 1
ATOM 556 C C . THR A 1 67 ? 33.622 38.488 5.417 1.00 11.63 62 THR A C 1
ATOM 557 O O . THR A 1 67 ? 33.223 39.648 5.611 1.00 12.77 62 THR A O 1
ATOM 561 N N . LYS A 1 68 ? 34.592 37.937 6.151 1.00 13.01 63 LYS A N 1
ATOM 562 C CA . LYS A 1 68 ? 35.199 38.673 7.299 1.00 13.10 63 LYS A CA 1
ATOM 563 C C . LYS A 1 68 ? 35.821 40.001 6.795 1.00 11.78 63 LYS A C 1
ATOM 564 O O . LYS A 1 68 ? 35.613 41.042 7.377 1.00 11.93 63 LYS A O 1
ATOM 570 N N . GLN A 1 69 ? 36.578 39.925 5.702 1.00 11.45 64 GLN A N 1
ATOM 571 C CA . GLN A 1 69 ? 37.230 41.109 5.149 1.00 12.01 64 GLN A CA 1
ATOM 572 C C . GLN A 1 69 ? 36.212 42.128 4.655 1.00 12.80 64 GLN A C 1
ATOM 573 O O . GLN A 1 69 ? 36.421 43.360 4.776 1.00 12.36 64 GLN A O 1
ATOM 579 N N . THR A 1 70 ? 35.107 41.621 4.080 1.00 12.32 65 THR A N 1
ATOM 580 C CA . THR A 1 70 ? 34.067 42.536 3.591 1.00 12.94 65 THR A CA 1
ATOM 581 C C . THR A 1 70 ? 33.409 43.288 4.778 1.00 12.24 65 THR A C 1
ATOM 582 O O . THR A 1 70 ? 33.180 44.519 4.705 1.00 12.26 65 THR A O 1
ATOM 594 N N . HIS A 1 72 ? 34.798 43.805 7.570 1.00 15.73 67 HIS A N 1
ATOM 595 C CA . HIS A 1 72 ? 35.798 44.765 8.079 1.00 17.92 67 HIS A CA 1
ATOM 596 C C . HIS A 1 72 ? 35.799 46.068 7.279 1.00 18.23 67 HIS A C 1
ATOM 597 O O . HIS A 1 72 ? 35.806 47.170 7.877 1.00 18.65 67 HIS A O 1
ATOM 604 N N . GLY A 1 73 ? 35.786 45.922 5.950 1.00 17.64 68 GLY A N 1
ATOM 605 C CA . GLY A 1 73 ? 35.749 47.021 4.982 1.00 18.22 68 GLY A CA 1
ATOM 606 C C . GLY A 1 73 ? 34.553 47.914 5.241 1.00 18.59 68 GLY A C 1
ATOM 607 O O . GLY A 1 73 ? 34.632 49.135 5.137 1.00 17.35 68 GLY A O 1
ATOM 608 N N . ILE A 1 74 ? 33.422 47.293 5.569 1.00 17.82 69 ILE A N 1
ATOM 609 C CA . ILE A 1 74 ? 32.208 48.049 5.833 1.00 18.14 69 ILE A CA 1
ATOM 610 C C . ILE A 1 74 ? 32.322 48.766 7.168 1.00 19.12 69 ILE A C 1
ATOM 611 O O . ILE A 1 74 ? 32.124 49.976 7.216 1.00 20.75 69 ILE A O 1
ATOM 616 N N . LEU A 1 75 ? 32.660 48.047 8.242 1.00 20.26 70 LEU A N 1
ATOM 617 C CA . LEU A 1 75 ? 32.654 48.660 9.584 1.00 20.39 70 LEU A CA 1
ATOM 618 C C . LEU A 1 75 ? 33.748 49.711 9.784 1.00 21.93 70 LEU A C 1
ATOM 619 O O . LEU A 1 75 ? 33.506 50.723 10.442 1.00 21.81 70 LEU A O 1
ATOM 624 N N . GLU A 1 76 ? 34.907 49.519 9.165 1.00 22.34 71 GLU A N 1
ATOM 625 C CA . GLU A 1 76 ? 35.997 50.479 9.357 1.00 25.10 71 GLU A CA 1
ATOM 626 C C . GLU A 1 76 ? 35.621 51.889 8.865 1.00 25.23 71 GLU A C 1
ATOM 627 O O . GLU A 1 76 ? 36.219 52.863 9.314 1.00 26.75 71 GLU A O 1
ATOM 633 N N . ARG A 1 77 ? 34.624 51.982 7.977 1.00 25.58 72 ARG A N 1
ATOM 634 C CA . ARG A 1 77 ? 34.132 53.257 7.427 1.00 26.51 72 ARG A CA 1
ATOM 635 C C . ARG A 1 77 ? 32.831 53.782 8.025 1.00 26.65 72 ARG A C 1
ATOM 636 O O . ARG A 1 77 ? 32.262 54.749 7.501 1.00 26.66 72 ARG A O 1
ATOM 644 N N . SER A 1 78 ? 32.357 53.130 9.079 1.00 26.15 73 SER A N 1
ATOM 645 C CA . SER A 1 78 ? 31.086 53.486 9.669 1.00 27.03 73 SER A CA 1
ATOM 646 C C . SER A 1 78 ? 31.300 54.636 10.634 1.00 27.68 73 SER A C 1
ATOM 647 O O . SER A 1 78 ? 32.276 54.646 11.391 1.00 27.16 73 SER A O 1
ATOM 650 N N . LYS A 1 79 ? 30.379 55.591 10.600 1.00 29.19 74 LYS A N 1
ATOM 651 C CA . LYS A 1 79 ? 30.364 56.674 11.605 1.00 30.36 74 LYS A CA 1
ATOM 652 C C . LYS A 1 79 ? 30.015 56.189 13.025 1.00 30.63 74 LYS A C 1
ATOM 653 O O . LYS A 1 79 ? 30.639 56.613 14.014 1.00 30.77 74 LYS A O 1
ATOM 659 N N . PHE A 1 80 ? 29.039 55.283 13.132 1.00 30.30 75 PHE A N 1
ATOM 660 C CA . PHE A 1 80 ? 28.579 54.815 14.441 1.00 29.95 75 PHE A CA 1
ATOM 661 C C . PHE A 1 80 ? 29.020 53.438 14.871 1.00 29.66 75 PHE A C 1
ATOM 662 O O . PHE A 1 80 ? 29.052 53.163 16.069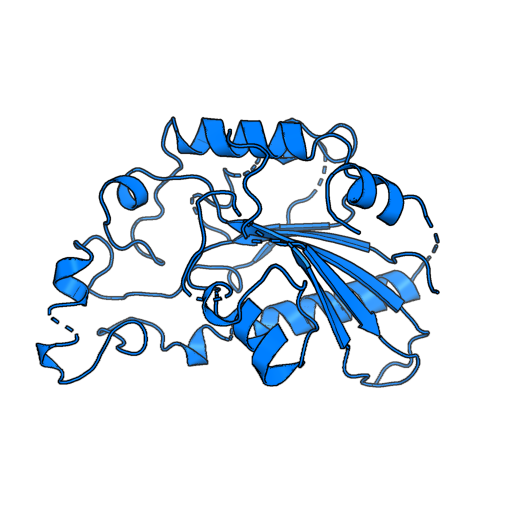 1.00 29.18 75 PHE A O 1
ATOM 670 N N . CYS A 1 81 ? 29.366 52.575 13.910 1.00 28.01 76 CYS A N 1
ATOM 671 C CA . CYS A 1 81 ? 29.606 51.158 14.197 1.00 27.84 76 CYS A CA 1
ATOM 672 C C . CYS A 1 81 ? 31.044 50.686 13.981 1.00 27.70 76 CYS A C 1
ATOM 673 O O . CYS A 1 81 ? 31.309 49.485 14.007 1.00 26.84 76 CYS A O 1
ATOM 676 N N . LYS A 1 82 ? 31.985 51.617 13.832 1.00 27.45 77 LYS A N 1
ATOM 677 C CA . LYS A 1 82 ? 33.403 51.222 13.766 1.00 28.50 77 LYS A CA 1
ATOM 678 C C . LYS A 1 82 ? 33.834 50.144 14.796 1.00 27.82 77 LYS A C 1
ATOM 679 O O . LYS A 1 82 ? 34.547 49.182 14.454 1.00 28.25 77 LYS A O 1
ATOM 685 N N . ASP A 1 83 ? 33.375 50.304 16.039 1.00 27.50 78 ASP A N 1
ATOM 686 C CA . ASP A 1 83 ? 33.775 49.512 17.197 1.00 28.02 78 ASP A CA 1
ATOM 687 C C . ASP A 1 83 ? 32.878 48.306 17.488 1.00 27.52 78 ASP A C 1
ATOM 688 O O . ASP A 1 83 ? 33.135 47.570 18.441 1.00 26.64 78 ASP A O 1
ATOM 701 N N . THR A 1 85 ? 31.151 44.771 17.770 1.00 25.42 80 THR A N 1
ATOM 702 C CA . THR A 1 85 ? 31.643 43.400 17.829 1.00 25.35 80 THR A CA 1
ATOM 703 C C . THR A 1 85 ? 30.957 42.626 16.710 1.00 23.90 80 THR A C 1
ATOM 704 O O . THR A 1 85 ? 29.733 42.626 16.620 1.00 25.42 80 THR A O 1
ATOM 708 N N . VAL A 1 86 ? 31.747 41.998 15.858 1.00 21.60 81 VAL A N 1
ATOM 709 C CA . VAL A 1 86 ? 31.200 41.111 14.828 1.00 20.01 81 VAL A CA 1
ATOM 710 C C . VAL A 1 86 ? 31.084 39.709 15.396 1.00 19.18 81 VAL A C 1
ATOM 711 O O . VAL A 1 86 ? 32.048 39.192 15.994 1.00 18.56 81 VAL A O 1
ATOM 715 N N . LYS A 1 87 ? 29.931 39.060 15.205 1.00 18.68 82 LYS A N 1
ATOM 716 C CA . LYS A 1 87 ? 29.822 37.655 15.569 1.00 18.36 82 LYS A CA 1
ATOM 717 C C . LYS A 1 87 ? 30.030 36.774 14.329 1.00 18.76 82 LYS A C 1
ATOM 718 O O . LYS A 1 87 ? 29.404 37.017 13.300 1.00 17.89 82 LYS A O 1
ATOM 724 N N . TYR A 1 88 ? 30.908 35.778 14.414 1.00 17.24 83 TYR A N 1
ATOM 725 C CA . TYR A 1 88 ? 31.205 34.925 13.245 1.00 17.08 83 TYR A CA 1
ATOM 726 C C . TYR A 1 88 ? 30.472 33.634 13.446 1.00 17.77 83 TYR A C 1
ATOM 727 O O . TYR A 1 88 ? 30.595 33.005 14.519 1.00 19.09 83 TYR A O 1
ATOM 736 N N . ASP A 1 89 ? 29.706 33.225 12.429 1.00 15.32 84 ASP A N 1
ATOM 737 C CA . ASP A 1 89 ? 28.752 32.138 12.598 1.00 14.95 84 ASP A CA 1
ATOM 738 C C . ASP A 1 89 ? 28.880 31.221 11.400 1.00 14.21 84 ASP A C 1
ATOM 739 O O . ASP A 1 89 ? 28.637 31.632 10.269 1.00 13.18 84 ASP A O 1
ATOM 744 N N . SER A 1 90 ? 29.255 29.979 11.660 1.00 13.24 85 SER A N 1
ATOM 745 C CA . SER A 1 90 ? 29.434 28.988 10.594 1.00 13.21 85 SER A CA 1
ATOM 746 C C . SER A 1 90 ? 28.127 28.694 9.846 1.00 12.15 85 SER A C 1
ATOM 747 O O . SER A 1 90 ? 28.166 28.199 8.726 1.00 12.17 85 SER A O 1
ATOM 750 N N . ARG A 1 91 ? 26.978 28.922 10.475 1.00 11.21 86 ARG A N 1
ATOM 751 C CA . ARG A 1 91 ? 25.693 28.726 9.753 1.00 11.52 86 ARG A CA 1
ATOM 752 C C . ARG A 1 91 ? 25.545 29.632 8.523 1.00 10.85 86 ARG A C 1
ATOM 753 O O . ARG A 1 91 ? 24.752 29.346 7.617 1.00 11.71 86 ARG A O 1
ATOM 761 N N . LEU A 1 92 ? 26.309 30.720 8.483 1.00 10.05 87 LEU A N 1
ATOM 762 C CA . LEU A 1 92 ? 26.264 31.669 7.370 1.00 10.24 87 LEU A CA 1
ATOM 763 C C . LEU A 1 92 ? 27.184 31.304 6.192 1.00 10.17 87 LEU A C 1
ATOM 764 O O . LEU A 1 92 ? 27.289 32.071 5.230 1.00 9.19 87 LEU A O 1
ATOM 769 N N . ARG A 1 93 ? 27.896 30.172 6.322 1.00 9.79 88 ARG A N 1
ATOM 770 C CA A ARG A 1 93 ? 28.920 29.832 5.307 0.50 10.74 88 ARG A CA 1
ATOM 771 C CA B ARG A 1 93 ? 28.902 29.767 5.306 0.50 10.23 88 ARG A CA 1
ATOM 772 C C . ARG A 1 93 ? 28.293 29.473 3.946 1.00 10.23 88 ARG A C 1
ATOM 773 O O . ARG A 1 93 ? 27.130 29.136 3.852 1.00 9.45 88 ARG A O 1
ATOM 788 N N . GLU A 1 94 ? 29.087 29.574 2.874 1.00 9.81 89 GLU A N 1
ATOM 789 C CA . GLU A 1 94 ? 28.566 29.225 1.559 1.00 9.24 89 GLU A CA 1
ATOM 790 C C . GLU A 1 94 ? 28.222 27.720 1.486 1.00 8.74 89 GLU A C 1
ATOM 791 O O . GLU A 1 94 ? 28.737 26.905 2.264 1.00 10.34 89 GLU A O 1
ATOM 797 N N . ARG A 1 95 ? 27.340 27.399 0.548 1.00 9.78 90 ARG A N 1
ATOM 798 C CA . ARG A 1 95 ? 27.030 25.998 0.196 1.00 9.41 90 ARG A CA 1
ATOM 799 C C . ARG A 1 95 ? 28.352 25.240 -0.046 1.00 10.34 90 ARG A C 1
ATOM 800 O O . ARG A 1 95 ? 29.275 25.768 -0.680 1.00 10.97 90 ARG A O 1
ATOM 808 N N . LYS A 1 96 ? 28.445 24.020 0.483 1.00 10.77 91 LYS A N 1
ATOM 809 C CA . LYS A 1 96 ? 29.595 23.136 0.192 1.00 11.17 91 LYS A CA 1
ATOM 810 C C . LYS A 1 96 ? 29.486 22.581 -1.218 1.00 10.95 91 LYS A C 1
ATOM 811 O O . LYS A 1 96 ? 28.428 22.118 -1.598 1.00 10.65 91 LYS A O 1
ATOM 817 N N . TYR A 1 97 ? 30.603 22.551 -1.955 1.00 11.30 92 TYR A N 1
ATOM 818 C CA . TYR A 1 97 ? 30.624 21.926 -3.290 1.00 12.22 92 TYR A CA 1
ATOM 819 C C . TYR A 1 97 ? 31.571 20.706 -3.360 1.00 11.94 92 TYR A C 1
ATOM 820 O O . TYR A 1 97 ? 31.841 20.166 -4.447 1.00 12.35 92 TYR A O 1
ATOM 829 N N . GLY A 1 98 ? 32.089 20.291 -2.206 1.00 11.77 93 GLY A N 1
ATOM 830 C CA . GLY A 1 98 ? 32.826 19.036 -2.111 1.00 12.24 93 GLY A CA 1
ATOM 831 C C . GLY A 1 98 ? 33.949 18.921 -3.124 1.00 11.83 93 GLY A C 1
ATOM 832 O O . GLY A 1 98 ? 34.843 19.794 -3.224 1.00 11.40 93 GLY A O 1
ATOM 833 N N . VAL A 1 99 ? 33.936 17.809 -3.851 1.00 12.50 94 VAL A N 1
ATOM 834 C CA . VAL A 1 99 ? 35.079 17.516 -4.759 1.00 12.04 94 VAL A CA 1
ATOM 835 C C . VAL A 1 99 ? 35.247 18.503 -5.926 1.00 13.67 94 VAL A C 1
ATOM 836 O O . VAL A 1 99 ? 36.288 18.456 -6.634 1.00 14.68 94 VAL A O 1
ATOM 840 N N . VAL A 1 100 ? 34.243 19.356 -6.190 1.00 13.11 95 VAL A N 1
ATOM 841 C CA . VAL A 1 100 ? 34.429 20.384 -7.258 1.00 14.81 95 VAL A CA 1
ATOM 842 C C . VAL A 1 100 ? 34.881 21.755 -6.749 1.00 14.74 95 VAL A C 1
ATOM 843 O O . VAL A 1 100 ? 35.011 22.702 -7.539 1.00 14.67 95 VAL A O 1
ATOM 847 N N . GLU A 1 101 ? 35.136 21.874 -5.446 1.00 14.02 96 GLU A N 1
ATOM 848 C CA . GLU A 1 101 ? 35.714 23.106 -4.924 1.00 14.89 96 GLU A CA 1
ATOM 849 C C . GLU A 1 101 ? 37.010 23.377 -5.661 1.00 16.00 96 GLU A C 1
ATOM 850 O O . GLU A 1 101 ? 37.861 22.484 -5.742 1.00 16.46 96 GLU A O 1
ATOM 856 N N . GLY A 1 102 ? 37.147 24.585 -6.197 1.00 16.89 97 GLY A N 1
ATOM 857 C CA . GLY A 1 102 ? 38.361 24.997 -6.908 1.00 18.62 97 GLY A CA 1
ATOM 858 C C . GLY A 1 102 ? 38.395 24.590 -8.367 1.00 19.14 97 GLY A C 1
ATOM 859 O O . GLY A 1 102 ? 39.412 24.832 -9.049 1.00 20.07 97 GLY A O 1
ATOM 860 N N . LYS A 1 103 ? 37.291 24.032 -8.876 1.00 18.98 98 LYS A N 1
ATOM 861 C CA . LYS A 1 103 ? 37.197 23.699 -10.299 1.00 20.92 98 LYS A CA 1
ATOM 862 C C . LYS A 1 103 ? 36.380 24.757 -11.029 1.00 21.03 98 LYS A C 1
ATOM 863 O O . LYS A 1 103 ? 35.632 25.519 -10.411 1.00 20.19 98 LYS A O 1
ATOM 869 N N . ALA A 1 104 ? 36.531 24.809 -12.356 1.00 22.14 99 ALA A N 1
ATOM 870 C CA . ALA A 1 104 ? 35.691 25.672 -13.175 1.00 23.68 99 ALA A CA 1
ATOM 871 C C . ALA A 1 104 ? 34.233 25.281 -13.011 1.00 24.89 99 ALA A C 1
ATOM 872 O O . ALA A 1 104 ? 33.888 24.084 -12.896 1.00 23.99 99 ALA A O 1
ATOM 874 N N . LEU A 1 105 ? 33.380 26.298 -12.996 1.00 27.07 100 LEU A N 1
ATOM 875 C CA . LEU A 1 105 ? 31.931 26.103 -13.087 1.00 28.87 100 LEU A CA 1
ATOM 876 C C . LEU A 1 105 ? 31.530 25.061 -14.143 1.00 29.02 100 LEU A C 1
ATOM 877 O O . LEU A 1 105 ? 30.664 24.232 -13.898 1.00 29.23 100 LEU A O 1
ATOM 882 N N . SER A 1 106 ? 32.178 25.086 -15.307 1.00 29.91 101 SER A N 1
ATOM 883 C CA . SER A 1 106 ? 31.881 24.149 -16.387 1.00 29.14 101 SER A CA 1
ATOM 884 C C . SER A 1 106 ? 32.051 22.681 -15.998 1.00 29.11 101 SER A C 1
ATOM 885 O O . SER A 1 106 ? 31.355 21.822 -16.527 1.00 29.44 101 SER A O 1
ATOM 888 N N . GLU A 1 107 ? 32.982 22.398 -15.080 1.00 27.75 102 GLU A N 1
ATOM 889 C CA . GLU A 1 107 ? 33.183 21.041 -14.562 1.00 27.48 102 GLU A CA 1
ATOM 890 C C . GLU A 1 107 ? 32.013 20.561 -13.714 1.00 26.29 102 GLU A C 1
ATOM 891 O O . GLU A 1 107 ? 31.682 19.367 -13.708 1.00 25.83 102 GLU A O 1
ATOM 897 N N . LEU A 1 108 ? 31.43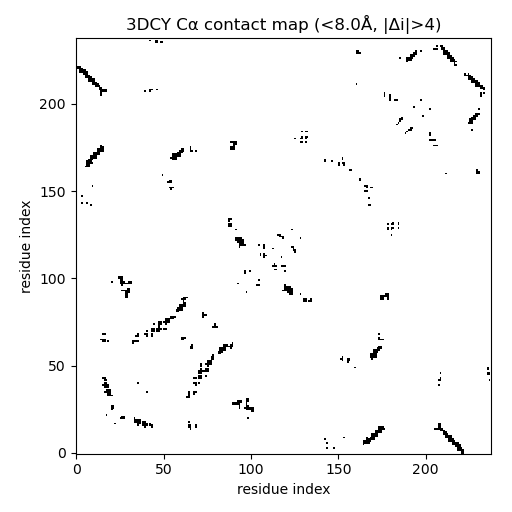7 21.482 -12.953 1.00 24.91 103 LEU A N 1
ATOM 898 C CA . LEU A 1 108 ? 30.246 21.168 -12.154 1.00 24.54 103 LEU A CA 1
ATOM 899 C C . LEU A 1 108 ? 29.064 20.903 -13.085 1.00 24.38 103 LEU A C 1
ATOM 900 O O . LEU A 1 108 ? 28.318 19.949 -12.900 1.00 23.94 103 LEU A O 1
ATOM 905 N N . ARG A 1 109 ? 28.905 21.759 -14.093 1.00 24.69 104 ARG A N 1
ATOM 906 C CA . ARG A 1 109 ? 27.797 21.593 -15.046 1.00 25.81 104 ARG A CA 1
ATOM 907 C C . ARG A 1 109 ? 27.927 20.267 -15.799 1.00 25.60 104 ARG A C 1
ATOM 908 O O . ARG A 1 109 ? 26.936 19.578 -16.013 1.00 25.88 104 ARG A O 1
ATOM 916 N N . ALA A 1 110 ? 29.155 19.917 -16.190 1.00 25.45 105 ALA A N 1
ATOM 917 C CA . ALA A 1 110 ? 29.412 18.652 -16.891 1.00 25.48 105 ALA A CA 1
ATOM 918 C C . ALA A 1 110 ? 29.078 17.447 -16.012 1.00 25.62 105 ALA A C 1
ATOM 919 O O . ALA A 1 110 ? 28.485 16.465 -16.476 1.00 25.86 105 ALA A O 1
ATOM 934 N N . ALA A 1 112 ? 26.884 17.494 -13.540 1.00 25.44 107 ALA A N 1
ATOM 935 C CA . ALA A 1 112 ? 25.427 17.512 -13.439 1.00 26.76 107 ALA A CA 1
ATOM 936 C C . ALA A 1 112 ? 24.818 16.790 -14.647 1.00 27.56 107 ALA A C 1
ATOM 937 O O . ALA A 1 112 ? 24.077 15.821 -14.486 1.00 27.10 107 ALA A O 1
ATOM 939 N N . LYS A 1 113 ? 25.139 17.300 -15.834 1.00 29.94 108 LYS A N 1
ATOM 940 C CA . LYS A 1 113 ? 24.723 16.725 -17.128 1.00 31.32 108 LYS A CA 1
ATOM 941 C C . LYS A 1 113 ? 24.909 15.206 -17.140 1.00 31.81 108 LYS A C 1
ATOM 942 O O . LYS A 1 113 ? 23.985 14.460 -17.480 1.00 32.12 108 LYS A O 1
ATOM 948 N N . ALA A 1 114 ? 26.094 14.753 -16.737 1.00 32.76 109 ALA A N 1
ATOM 949 C CA . ALA A 1 114 ? 26.410 13.322 -16.690 1.00 33.68 109 ALA A CA 1
ATOM 950 C C . ALA A 1 114 ? 25.518 12.546 -15.725 1.00 34.47 109 ALA A C 1
ATOM 951 O O . ALA A 1 114 ? 25.190 11.380 -15.980 1.00 34.78 109 ALA A O 1
ATOM 953 N N . ALA A 1 115 ? 25.130 13.181 -14.617 1.00 34.82 110 ALA A N 1
ATOM 954 C CA . ALA A 1 115 ? 24.253 12.533 -13.633 1.00 35.21 110 ALA A CA 1
ATOM 955 C C . ALA A 1 115 ? 22.772 12.575 -14.030 1.00 35.51 110 ALA A C 1
ATOM 956 O O . ALA A 1 115 ? 21.914 12.092 -13.291 1.00 35.77 110 ALA A O 1
ATOM 958 N N . ARG A 1 116 ? 22.485 13.151 -15.197 1.00 35.81 111 ARG A N 1
ATOM 959 C CA . ARG A 1 116 ? 21.116 13.413 -15.664 1.00 36.57 111 ARG A CA 1
ATOM 960 C C . ARG A 1 116 ? 20.358 14.336 -14.703 1.00 35.96 111 ARG A C 1
ATOM 961 O O . ARG A 1 116 ? 19.173 14.146 -14.421 1.00 35.58 111 ARG A O 1
ATOM 969 N N . GLU A 1 117 ? 21.074 15.339 -14.198 1.00 35.11 112 GLU A N 1
ATOM 970 C CA . GLU A 1 117 ? 20.493 16.359 -13.344 1.00 34.78 112 GLU A CA 1
ATOM 971 C C . GLU A 1 117 ? 20.925 17.749 -13.819 1.00 33.72 112 GLU A C 1
ATOM 972 O O . GLU A 1 117 ? 21.735 17.874 -14.752 1.00 33.94 112 GLU A O 1
ATOM 978 N N . GLU A 1 118 ? 20.361 18.785 -13.204 1.00 32.71 113 GLU A N 1
ATOM 979 C CA . GLU A 1 118 ? 20.663 20.176 -13.569 1.00 32.59 113 GLU A CA 1
ATOM 980 C C . GLU A 1 118 ? 21.165 20.955 -12.355 1.00 30.03 113 GLU A C 1
ATOM 981 O O . GLU A 1 118 ? 20.750 20.663 -11.221 1.00 28.44 113 GLU A O 1
ATOM 987 N N . CYS A 1 119 ? 22.027 21.946 -12.614 1.00 28.23 114 CYS A N 1
ATOM 988 C CA . CYS A 1 119 ? 22.452 22.914 -11.593 1.00 26.98 114 CYS A CA 1
ATOM 989 C C . CYS A 1 119 ? 21.342 23.946 -11.462 1.00 25.57 114 CYS A C 1
ATOM 990 O O . CYS A 1 119 ? 20.665 24.224 -12.462 1.00 25.73 114 CYS A O 1
ATOM 993 N N . PRO A 1 120 ? 21.139 24.523 -10.258 1.00 23.62 115 PRO A N 1
ATOM 994 C CA . PRO A 1 120 ? 21.849 24.302 -8.974 1.00 21.20 115 PRO A CA 1
ATOM 995 C C . PRO A 1 120 ? 21.369 23.125 -8.124 1.00 20.06 115 PRO A C 1
ATOM 996 O O . PRO A 1 120 ? 21.936 22.885 -7.060 1.00 17.82 115 PRO A O 1
ATOM 1000 N N . VAL A 1 121 ? 20.349 22.390 -8.562 1.00 18.45 116 VAL A N 1
ATOM 1001 C CA . VAL A 1 121 ? 19.870 21.259 -7.749 1.00 17.90 116 VAL A CA 1
ATOM 1002 C C . VAL A 1 121 ? 20.963 20.198 -7.540 1.00 16.37 116 VAL A C 1
ATOM 1003 O O . VAL A 1 121 ? 21.146 19.687 -6.433 1.00 16.62 116 VAL A O 1
ATOM 1007 N N . PHE A 1 122 ? 21.673 19.872 -8.610 1.00 16.51 117 PHE A N 1
ATOM 1008 C CA . PHE A 1 122 ? 22.654 18.799 -8.556 1.00 16.39 117 PHE A CA 1
ATOM 1009 C C . PHE A 1 122 ? 23.668 19.052 -7.432 1.00 16.35 117 PHE A C 1
ATOM 1010 O O . PHE A 1 122 ? 24.175 20.152 -7.316 1.00 15.68 117 PHE A O 1
ATOM 1018 N N . THR A 1 123 ? 23.937 18.023 -6.636 1.00 14.58 118 THR A N 1
ATOM 1019 C CA . THR A 1 123 ? 24.913 18.081 -5.558 1.00 13.79 118 THR A CA 1
ATOM 1020 C C . THR A 1 123 ? 26.057 17.091 -5.784 1.00 13.81 118 THR A C 1
ATOM 1021 O O . THR A 1 123 ? 25.815 15.882 -5.743 1.00 14.03 118 THR A O 1
ATOM 1025 N N . PRO A 1 124 ? 27.298 17.598 -5.974 1.00 13.35 119 PRO A N 1
ATOM 1026 C CA . PRO A 1 124 ? 28.459 16.717 -6.210 1.00 12.91 119 PRO A CA 1
ATOM 1027 C C . PRO A 1 124 ? 28.835 15.980 -4.923 1.00 13.01 119 PRO A C 1
ATOM 1028 O O . PRO A 1 124 ? 28.407 16.405 -3.816 1.00 12.54 119 PRO A O 1
ATOM 1032 N N . PRO A 1 125 ? 29.655 14.912 -5.037 1.00 13.44 120 PRO A N 1
ATOM 1033 C CA . PRO A 1 125 ? 30.187 14.273 -3.846 1.00 13.53 120 PRO A CA 1
ATOM 1034 C C . PRO A 1 125 ? 30.823 15.290 -2.880 1.00 13.16 120 PRO A C 1
ATOM 1035 O O . PRO A 1 125 ? 31.621 16.109 -3.298 1.00 12.44 120 PRO A O 1
ATOM 1039 N N . GLY A 1 126 ? 30.452 15.221 -1.600 1.00 13.37 121 GLY A N 1
ATOM 1040 C CA . GLY A 1 126 ? 30.991 16.124 -0.568 1.00 12.38 121 GLY A CA 1
ATOM 1041 C C . GLY A 1 126 ? 30.260 17.469 -0.494 1.00 12.55 121 GLY A C 1
ATOM 1042 O O . GLY A 1 126 ? 30.558 18.265 0.386 1.00 14.16 121 GLY A O 1
ATOM 1043 N N . GLY A 1 127 ? 29.307 17.701 -1.375 1.00 12.12 122 GLY A N 1
ATOM 1044 C CA . GLY A 1 127 ? 28.544 18.974 -1.397 1.00 11.03 122 GLY A CA 1
ATOM 1045 C C . GLY A 1 127 ? 27.258 18.895 -0.603 1.00 12.16 122 GLY A C 1
ATOM 1046 O O . GLY A 1 127 ? 26.846 17.783 -0.121 1.00 11.11 122 GLY A O 1
ATOM 1047 N N . GLU A 1 128 ? 26.644 20.072 -0.380 1.00 11.01 123 GLU A N 1
ATOM 1048 C CA . GLU A 1 128 ? 25.330 20.188 0.289 1.00 11.89 123 GLU A CA 1
ATOM 1049 C C . GLU A 1 128 ? 24.229 20.326 -0.747 1.00 11.34 123 GLU A C 1
ATOM 1050 O O . GLU A 1 128 ? 24.424 20.983 -1.790 1.00 12.25 123 GLU A O 1
ATOM 1056 N N . THR A 1 129 ? 23.055 19.755 -0.451 1.00 11.74 124 THR A N 1
ATOM 1057 C CA . THR A 1 129 ? 21.827 19.964 -1.236 1.00 11.64 124 THR A CA 1
ATOM 1058 C C . THR A 1 129 ? 21.280 21.373 -0.977 1.00 11.58 124 THR A C 1
ATOM 1059 O O . THR A 1 129 ? 21.643 21.995 0.050 1.00 10.25 124 THR A O 1
ATOM 1063 N N . LEU A 1 130 ? 20.437 21.862 -1.904 1.00 11.52 125 LEU A N 1
ATOM 1064 C CA . LEU A 1 130 ? 19.738 23.143 -1.676 1.00 12.31 125 LEU A CA 1
ATOM 1065 C C . LEU A 1 130 ? 18.949 23.100 -0.380 1.00 12.77 125 LEU A C 1
ATOM 1066 O O . LEU A 1 130 ? 18.929 24.072 0.332 1.00 10.77 125 LEU A O 1
ATOM 1071 N N . ASP A 1 131 ? 18.345 21.964 -0.042 1.00 12.80 126 ASP A N 1
ATOM 1072 C CA . ASP A 1 131 ? 17.546 21.916 1.175 1.00 13.89 126 ASP A CA 1
ATOM 1073 C C . ASP A 1 131 ? 18.433 21.950 2.421 1.00 13.08 126 ASP A C 1
ATOM 1074 O O . ASP A 1 131 ? 18.056 22.543 3.433 1.00 12.35 126 ASP A O 1
ATOM 1079 N N . GLN A 1 132 ? 19.621 21.349 2.346 1.00 12.26 127 GLN A N 1
ATOM 1080 C CA . GLN A 1 132 ? 20.561 21.450 3.443 1.00 11.76 127 GLN A CA 1
ATOM 1081 C C . GLN A 1 132 ? 21.019 22.912 3.650 1.00 11.28 127 GLN A C 1
ATOM 1082 O O . GLN A 1 132 ? 21.130 23.390 4.812 1.00 9.47 127 GLN A O 1
ATOM 1088 N N . VAL A 1 133 ? 21.279 23.616 2.550 1.00 9.48 128 VAL A N 1
ATOM 1089 C CA . VAL A 1 133 ? 21.651 25.041 2.659 1.00 9.49 128 VAL A CA 1
ATOM 1090 C C . VAL A 1 133 ? 20.518 25.854 3.282 1.00 9.92 128 VAL A C 1
ATOM 1091 O O . VAL A 1 133 ? 20.744 26.611 4.228 1.00 9.67 128 VAL A O 1
ATOM 1095 N N . LYS A 1 134 ? 19.309 25.698 2.754 1.00 10.05 129 LYS A N 1
ATOM 1096 C CA . LYS A 1 134 ? 18.129 26.384 3.308 1.00 10.95 129 LYS A CA 1
ATOM 1097 C C . LYS A 1 134 ? 17.980 26.086 4.795 1.00 11.05 129 LYS A C 1
ATOM 1098 O O . LYS A 1 134 ? 17.592 26.959 5.566 1.00 9.92 129 LYS A O 1
ATOM 1112 N N . ARG A 1 136 ? 20.245 25.528 7.042 1.00 9.96 131 ARG A N 1
ATOM 1113 C CA . ARG A 1 136 ? 21.207 26.423 7.733 1.00 9.44 131 ARG A CA 1
ATOM 1114 C C . ARG A 1 136 ? 20.721 27.874 7.792 1.00 10.34 131 ARG A C 1
ATOM 1115 O O . ARG A 1 136 ? 20.948 28.566 8.776 1.00 11.05 131 ARG A O 1
ATOM 1123 N N . GLY A 1 137 ? 19.974 28.275 6.763 1.00 9.12 132 GLY A N 1
ATOM 1124 C CA . GLY A 1 137 ? 19.362 29.616 6.694 1.00 10.59 132 GLY A CA 1
ATOM 1125 C C . GLY A 1 137 ? 18.235 29.727 7.721 1.00 10.98 132 GLY A C 1
ATOM 1126 O O . GLY A 1 137 ? 18.143 30.735 8.466 1.00 10.49 132 GLY A O 1
ATOM 1127 N N . ILE A 1 138 ? 17.365 28.706 7.739 1.00 10.10 133 ILE A N 1
ATOM 1128 C CA . ILE A 1 138 ? 16.271 28.625 8.740 1.00 9.94 133 ILE A CA 1
ATOM 1129 C C . ILE A 1 138 ? 16.838 28.634 10.204 1.00 10.47 133 ILE A C 1
ATOM 1130 O O . ILE A 1 138 ? 16.357 29.367 11.071 1.00 10.30 133 ILE A O 1
ATOM 1135 N N . ASP A 1 139 ? 17.871 27.827 10.446 1.00 10.75 134 ASP A N 1
ATOM 1136 C CA . ASP A 1 139 ? 18.523 27.719 11.751 1.00 12.25 134 ASP A CA 1
ATOM 1137 C C . ASP A 1 139 ? 19.051 29.087 12.177 1.00 11.78 134 ASP A C 1
ATOM 1138 O O . ASP A 1 139 ? 18.744 29.575 13.280 1.00 12.04 134 ASP A O 1
ATOM 1143 N N . PHE A 1 140 ? 19.828 29.719 11.300 1.00 10.99 135 PHE A N 1
ATOM 1144 C CA . PHE A 1 140 ? 20.375 31.032 11.623 1.00 11.07 135 PHE A CA 1
ATOM 1145 C C . PHE A 1 140 ? 19.255 32.044 11.868 1.00 10.71 135 PHE A C 1
ATOM 1146 O O . PHE A 1 140 ? 19.280 32.819 12.844 1.00 11.15 135 PHE A O 1
ATOM 1154 N N . PHE A 1 141 ? 18.275 32.061 10.961 1.00 9.26 136 PHE A N 1
ATOM 1155 C CA . PHE A 1 141 ? 17.192 33.042 11.078 1.00 9.67 136 PHE A CA 1
ATOM 1156 C C . PHE A 1 141 ? 16.396 32.886 12.391 1.00 9.64 136 PHE A C 1
ATOM 1157 O O . PHE A 1 141 ? 16.073 33.884 13.054 1.00 10.41 136 PHE A O 1
ATOM 1165 N N . GLU A 1 142 ? 16.056 31.654 12.739 1.00 10.90 137 GLU A N 1
ATOM 1166 C CA . GLU A 1 142 ? 15.343 31.419 14.018 1.00 12.50 137 GLU A CA 1
ATOM 1167 C C . GLU A 1 142 ? 16.180 31.860 15.208 1.00 12.76 137 GLU A C 1
ATOM 1168 O O . GLU A 1 142 ? 15.645 32.512 16.144 1.00 12.86 137 GLU A O 1
ATOM 1174 N N . PHE A 1 143 ? 17.468 31.490 15.178 1.00 11.64 138 PHE A N 1
ATOM 1175 C CA . PHE A 1 143 ? 18.452 31.988 16.154 1.00 12.86 138 PHE A CA 1
ATOM 1176 C C . PHE A 1 143 ? 18.407 33.541 16.285 1.00 13.14 138 PHE A C 1
ATOM 1177 O O . PHE A 1 143 ? 18.296 34.089 17.402 1.00 12.88 138 PHE A O 1
ATOM 1185 N N . LEU A 1 144 ? 18.513 34.228 15.153 1.00 11.11 139 LEU A N 1
ATOM 1186 C CA . LEU A 1 144 ? 18.529 35.689 15.110 1.00 11.52 139 LEU A CA 1
ATOM 1187 C C . LEU A 1 144 ? 17.234 36.287 15.704 1.00 11.63 139 LEU A C 1
ATOM 1188 O O . LEU A 1 144 ? 17.280 37.194 16.562 1.00 12.63 139 LEU A O 1
ATOM 1193 N N . CYS A 1 145 ? 16.089 35.738 15.280 1.00 11.54 140 CYS A N 1
ATOM 1194 C CA . CYS A 1 145 ? 14.771 36.188 15.771 1.00 12.26 140 CYS A CA 1
ATOM 1195 C C . CYS A 1 145 ? 14.670 36.081 17.292 1.00 13.44 140 CYS A C 1
ATOM 1196 O O . CYS A 1 145 ? 14.323 37.070 17.943 1.00 13.67 140 CYS A O 1
ATOM 1199 N N . GLN A 1 146 ? 15.007 34.920 17.837 1.00 13.71 141 GLN A N 1
ATOM 1200 C CA . GLN A 1 146 ? 15.004 34.707 19.294 1.00 15.59 141 GLN A CA 1
ATOM 1201 C C . GLN A 1 146 ? 15.946 35.663 20.006 1.00 15.93 141 GLN A C 1
ATOM 1202 O O . GLN A 1 146 ? 15.580 36.240 21.051 1.00 15.40 141 GLN A O 1
ATOM 1208 N N . LEU A 1 147 ? 17.138 35.859 19.428 1.00 15.37 142 LEU A N 1
ATOM 1209 C CA . LEU A 1 147 ? 18.154 36.782 19.976 1.00 15.16 142 LEU A CA 1
ATOM 1210 C C . LEU A 1 147 ? 17.588 38.202 20.161 1.00 15.14 142 LEU A C 1
ATOM 1211 O O . LEU A 1 147 ? 17.635 38.785 21.258 1.00 15.30 142 LEU A O 1
ATOM 1216 N N . ILE A 1 148 ? 17.013 38.730 19.088 1.00 13.47 143 ILE A N 1
ATOM 1217 C CA . ILE A 1 148 ? 16.472 40.085 19.047 1.00 13.77 143 ILE A CA 1
ATOM 1218 C C . ILE A 1 148 ? 15.277 40.239 19.987 1.00 13.26 143 ILE A C 1
ATOM 1219 O O . ILE A 1 148 ? 15.188 41.254 20.716 1.00 13.49 143 ILE A O 1
ATOM 1224 N N . LEU A 1 149 ? 14.378 39.253 19.981 1.00 13.33 144 LEU A N 1
ATOM 1225 C CA . LEU A 1 149 ? 13.166 39.304 20.851 1.00 12.70 144 LEU A CA 1
ATOM 1226 C C . LEU A 1 149 ? 13.587 39.302 22.328 1.00 13.92 144 LEU A C 1
ATOM 1227 O O . LEU A 1 149 ? 13.110 40.134 23.119 1.00 13.08 144 LEU A O 1
ATOM 1232 N N . LYS A 1 150 ? 14.521 38.415 22.660 1.00 13.32 145 LYS A N 1
ATOM 1233 C CA . LYS A 1 150 ? 15.031 38.306 24.051 1.00 15.01 145 LYS A CA 1
ATOM 1234 C C . LYS A 1 150 ? 15.770 39.578 24.495 1.00 15.41 145 LYS A C 1
ATOM 1235 O O . LYS A 1 150 ? 15.614 40.042 25.647 1.00 15.91 145 LYS A O 1
ATOM 1241 N N . GLU A 1 151 ? 16.566 40.159 23.600 1.00 16.59 146 GLU A N 1
ATOM 1242 C CA . GLU A 1 151 ? 17.236 41.421 23.903 1.00 18.62 146 GLU A CA 1
ATOM 1243 C C . GLU A 1 151 ? 16.242 42.543 24.094 1.00 18.93 146 GLU A C 1
ATOM 1244 O O . GLU A 1 151 ? 16.381 43.320 25.036 1.00 19.86 146 GLU A O 1
ATOM 1250 N N . ALA A 1 152 ? 15.231 42.625 23.220 1.00 19.10 147 ALA A N 1
ATOM 1251 C CA . ALA A 1 152 ? 14.172 43.629 23.369 1.00 19.49 147 ALA A CA 1
ATOM 1252 C C . ALA A 1 152 ? 13.473 43.445 24.730 1.00 19.77 147 ALA A C 1
ATOM 1253 O O . ALA A 1 152 ? 13.114 44.432 25.390 1.00 19.86 147 ALA A O 1
ATOM 1255 N N . ASP A 1 153 ? 13.259 42.188 25.112 1.00 19.41 148 ASP A N 1
ATOM 1256 C CA . ASP A 1 153 ? 12.605 41.850 26.380 1.00 21.62 148 ASP A CA 1
ATOM 1257 C C . ASP A 1 153 ? 13.466 42.281 27.569 1.00 23.56 148 ASP A C 1
ATOM 1258 O O . ASP A 1 153 ? 12.959 42.809 28.560 1.00 23.49 148 ASP A O 1
ATOM 1263 N N . GLN A 1 154 ? 14.763 42.012 27.472 1.00 26.71 149 GLN A N 1
ATOM 1264 C CA . GLN A 1 154 ? 15.697 42.277 28.574 1.00 30.61 149 GLN A CA 1
ATOM 1265 C C . GLN A 1 154 ? 16.002 43.776 28.747 1.00 32.44 149 GLN A C 1
ATOM 1266 O O . GLN A 1 154 ? 16.568 44.176 29.779 1.00 34.00 149 GLN A O 1
ATOM 1272 N N . LYS A 1 155 ? 15.587 44.612 27.785 1.00 34.64 150 LYS A N 1
ATOM 1273 C CA . LYS A 1 155 ? 15.755 46.085 27.881 1.00 36.26 150 LYS A CA 1
ATOM 1274 C C . LYS A 1 155 ? 14.446 46.864 28.024 1.00 36.17 150 LYS A C 1
ATOM 1275 O O . LYS A 1 155 ? 13.360 46.298 28.201 1.00 37.58 150 LYS A O 1
ATOM 1281 N N . ASN A 1 165 ? 12.474 55.446 15.912 1.00 41.07 160 ASN A N 1
ATOM 1282 C CA . ASN A 1 165 ? 12.786 56.233 14.721 1.00 40.86 160 ASN A CA 1
ATOM 1283 C C . ASN A 1 165 ? 14.225 56.117 14.260 1.00 39.46 160 ASN A C 1
ATOM 1284 O O . ASN A 1 165 ? 14.474 55.926 13.065 1.00 39.76 160 ASN A O 1
ATOM 1289 N N . CYS A 1 166 ? 15.149 56.242 15.216 1.00 37.98 161 CYS A N 1
ATOM 1290 C CA A CYS A 1 166 ? 16.580 56.379 14.945 0.50 36.88 161 CYS A CA 1
ATOM 1291 C CA B CYS A 1 166 ? 16.584 56.389 14.927 0.50 37.07 161 CYS A CA 1
ATOM 1292 C C . CYS A 1 166 ? 17.170 55.327 13.986 1.00 36.05 161 CYS A C 1
ATOM 1293 O O . CYS A 1 166 ? 17.921 55.653 13.041 1.00 35.95 161 CYS A O 1
ATOM 1298 N N . LEU A 1 167 ? 16.844 54.063 14.232 1.00 33.59 162 LEU A N 1
ATOM 1299 C CA . LEU A 1 167 ? 17.349 52.984 13.376 1.00 30.89 162 LEU A CA 1
ATOM 1300 C C . LEU A 1 167 ? 16.723 53.022 11.973 1.00 29.85 162 LEU A C 1
ATOM 1301 O O . LEU A 1 167 ? 17.438 52.862 10.974 1.00 28.15 162 LEU A O 1
ATOM 1306 N N . GLU A 1 168 ? 15.405 53.265 11.905 1.00 28.65 163 GLU A N 1
ATOM 1307 C CA . GLU A 1 168 ? 14.659 53.300 10.634 1.00 28.93 163 GLU A CA 1
ATOM 1308 C C . GLU A 1 168 ? 15.057 54.494 9.758 1.00 27.44 163 GLU A C 1
ATOM 1309 O O . GLU A 1 168 ? 15.255 54.348 8.551 1.00 27.06 163 GLU A O 1
ATOM 1315 N N . THR A 1 169 ? 15.176 55.673 10.373 1.00 27.30 164 THR A N 1
ATOM 1316 C CA . THR A 1 169 ? 15.520 56.891 9.635 1.00 27.25 164 THR A CA 1
ATOM 1317 C C . THR A 1 169 ? 16.842 56.760 8.882 1.00 26.37 164 THR A C 1
ATOM 1318 O O . THR A 1 169 ? 16.923 57.137 7.709 1.00 26.91 164 THR A O 1
ATOM 1322 N N . SER A 1 170 ? 17.848 56.182 9.535 1.00 26.61 165 SER A N 1
ATOM 1323 C CA . SER A 1 170 ? 19.174 56.002 8.917 1.00 26.93 165 SER A CA 1
ATOM 1324 C C . SER A 1 170 ? 19.123 55.010 7.750 1.00 26.69 165 SER A C 1
ATOM 1325 O O . SER A 1 170 ? 19.792 55.208 6.740 1.00 27.67 165 SER A O 1
ATOM 1328 N N . LEU A 1 171 ? 18.305 53.966 7.868 1.00 26.17 166 LEU A N 1
ATOM 1329 C CA . LEU A 1 171 ? 18.040 53.090 6.720 1.00 25.72 166 LEU A CA 1
ATOM 1330 C C . LEU A 1 171 ? 17.287 53.802 5.580 1.00 26.04 166 LEU A C 1
ATOM 1331 O O . LEU A 1 171 ? 17.639 53.648 4.407 1.00 25.52 166 LEU A O 1
ATOM 1336 N N . ALA A 1 172 ? 16.256 54.588 5.927 1.00 26.86 167 ALA A N 1
ATOM 1337 C CA . ALA A 1 172 ? 15.388 55.251 4.933 1.00 27.07 167 ALA A CA 1
ATOM 1338 C C . ALA A 1 172 ? 16.132 56.273 4.070 1.00 27.99 167 ALA A C 1
ATOM 1339 O O . ALA A 1 172 ? 15.687 56.601 2.959 1.00 28.28 167 ALA A O 1
ATOM 1341 N N . GLU A 1 173 ? 17.268 56.735 4.592 1.00 28.87 168 GLU A N 1
ATOM 1342 C CA . GLU A 1 173 ? 18.192 57.649 3.923 1.00 31.20 168 GLU A CA 1
ATOM 1343 C C . GLU A 1 173 ? 18.737 57.100 2.610 1.00 30.70 168 GLU A C 1
ATOM 1344 O O . GLU A 1 173 ? 19.006 57.862 1.683 1.00 30.82 168 GLU A O 1
ATOM 1350 N N . ILE A 1 174 ? 18.937 55.779 2.550 1.00 29.59 169 ILE A N 1
ATOM 1351 C CA . ILE A 1 174 ? 19.664 55.177 1.444 1.00 28.75 169 ILE A CA 1
ATOM 1352 C C . ILE A 1 174 ? 18.945 53.993 0.816 1.00 27.96 169 ILE A C 1
ATOM 1353 O O . ILE A 1 174 ? 19.270 53.604 -0.303 1.00 28.16 169 ILE A O 1
ATOM 1358 N N . PHE A 1 175 ? 17.976 53.438 1.545 1.00 27.25 170 PHE A N 1
ATOM 1359 C CA . PHE A 1 175 ? 17.154 52.313 1.089 1.00 27.16 170 PHE A CA 1
ATOM 1360 C C . PHE A 1 175 ? 15.712 52.748 0.844 1.00 27.96 170 PHE A C 1
ATOM 1361 O O . PHE A 1 175 ? 15.198 53.589 1.591 1.00 28.32 170 PHE A O 1
ATOM 1369 N N . PRO A 1 176 ? 15.042 52.144 -0.159 1.00 28.92 171 PRO A N 1
ATOM 1370 C CA . PRO A 1 176 ? 13.659 52.519 -0.523 1.00 29.85 171 PRO A CA 1
ATOM 1371 C C . PRO A 1 176 ? 12.546 52.111 0.472 1.00 30.23 171 PRO A C 1
ATOM 1372 O O . PRO A 1 176 ? 11.619 51.369 0.120 1.00 29.89 171 PRO A O 1
ATOM 1376 N N . LEU A 1 177 ? 12.649 52.594 1.702 1.00 31.32 172 LEU A N 1
ATOM 1377 C CA . LEU A 1 177 ? 11.584 52.454 2.669 1.00 32.99 172 LEU A CA 1
ATOM 1378 C C . LEU A 1 177 ? 10.558 53.566 2.434 1.00 34.01 172 LEU A C 1
ATOM 1379 O O . LEU A 1 177 ? 9.364 53.292 2.296 1.00 35.48 172 LEU A O 1
ATOM 1384 N N . ILE A 1 191 ? 3.939 49.630 13.570 1.00 39.51 186 ILE A N 1
ATOM 1385 C CA . ILE A 1 191 ? 3.880 50.674 14.609 1.00 39.47 186 ILE A CA 1
ATOM 1386 C C . ILE A 1 191 ? 5.049 50.664 15.620 1.00 38.14 186 ILE A C 1
ATOM 1387 O O . ILE A 1 191 ? 5.580 51.740 15.924 1.00 37.87 186 ILE A O 1
ATOM 1392 N N . PRO A 1 192 ? 5.482 49.463 16.109 1.00 37.22 187 PRO A N 1
ATOM 1393 C CA . PRO A 1 192 ? 6.645 49.479 17.014 1.00 35.79 187 PRO A CA 1
ATOM 1394 C C . PRO A 1 192 ? 7.866 50.047 16.289 1.00 34.05 187 PRO A C 1
ATOM 1395 O O . PRO A 1 192 ? 8.092 49.699 15.126 1.00 34.00 187 PRO A O 1
ATOM 1399 N N . GLY A 1 193 ? 8.628 50.919 16.953 1.00 32.00 188 GLY A N 1
ATOM 1400 C CA . GLY A 1 193 ? 9.924 51.376 16.415 1.00 29.30 188 GLY A CA 1
ATOM 1401 C C . GLY A 1 193 ? 10.830 50.158 16.267 1.00 26.86 188 GLY A C 1
ATOM 1402 O O . GLY A 1 193 ? 10.654 49.181 16.991 1.00 27.57 188 GLY A O 1
ATOM 1403 N N . LEU A 1 194 ? 11.785 50.196 15.335 1.00 25.02 189 LEU A N 1
ATOM 1404 C CA . LEU A 1 194 ? 12.666 49.029 15.119 1.00 22.05 189 LEU A CA 1
ATOM 1405 C C . LEU A 1 194 ? 13.431 48.669 16.374 1.00 21.47 189 LEU A C 1
ATOM 1406 O O . LEU A 1 194 ? 14.097 49.519 16.968 1.00 20.52 189 LEU A O 1
ATOM 1411 N N . ALA A 1 195 ? 13.359 47.408 16.768 1.00 19.34 190 ALA A N 1
ATOM 1412 C CA . ALA A 1 195 ? 14.067 46.936 17.943 1.00 18.73 190 ALA A CA 1
ATOM 1413 C C . ALA A 1 195 ? 15.570 46.801 17.690 1.00 18.18 190 ALA A C 1
ATOM 1414 O O . ALA A 1 195 ? 16.388 46.907 18.607 1.00 18.05 190 ALA A O 1
ATOM 1416 N N . ALA A 1 196 ? 15.917 46.565 16.437 1.00 16.89 191 ALA A N 1
ATOM 1417 C CA . ALA A 1 196 ? 17.301 46.288 16.039 1.00 15.01 191 ALA A CA 1
ATOM 1418 C C . ALA A 1 196 ? 17.445 46.486 14.517 1.00 14.33 191 ALA A C 1
ATOM 1419 O O . ALA A 1 196 ? 16.454 46.568 13.795 1.00 13.96 191 ALA A O 1
ATOM 1421 N N . SER A 1 197 ? 18.707 46.610 14.069 1.00 13.64 192 SER A N 1
ATOM 1422 C CA . SER A 1 197 ? 19.075 46.758 12.665 1.00 13.45 192 SER A CA 1
ATOM 1423 C C . SER A 1 197 ? 20.336 45.904 12.511 1.00 13.46 192 SER A C 1
ATOM 1424 O O . SER A 1 197 ? 21.446 46.289 12.920 1.00 13.37 192 SER A O 1
ATOM 1427 N N . VAL A 1 198 ? 20.138 44.726 11.921 1.00 13.15 193 VAL A N 1
ATOM 1428 C CA . VAL A 1 198 ? 21.175 43.684 11.893 1.00 13.08 193 VAL A CA 1
ATOM 1429 C C . VAL A 1 198 ? 21.837 43.708 10.520 1.00 13.08 193 VAL A C 1
ATOM 1430 O O . VAL A 1 198 ? 21.150 43.812 9.488 1.00 13.79 193 VAL A O 1
ATOM 1434 N N . LEU A 1 199 ? 23.165 43.640 10.519 1.00 12.11 194 LEU A N 1
ATOM 1435 C CA . LEU A 1 199 ? 23.944 43.552 9.280 1.00 11.62 194 LEU A CA 1
ATOM 1436 C C . LEU A 1 199 ? 24.484 42.142 9.161 1.00 11.23 194 LEU A C 1
ATOM 1437 O O . LEU A 1 199 ? 25.156 41.672 10.058 1.00 11.71 194 LEU A O 1
ATOM 1442 N N . VAL A 1 200 ? 24.258 41.507 8.006 1.00 10.78 195 VAL A N 1
ATOM 1443 C CA . VAL A 1 200 ? 24.776 40.120 7.811 1.00 8.76 195 VAL A CA 1
ATOM 1444 C C . VAL A 1 200 ? 25.585 40.101 6.520 1.00 9.38 195 VAL A C 1
ATOM 1445 O O . VAL A 1 200 ? 25.108 40.550 5.475 1.00 10.10 195 VAL A O 1
ATOM 1449 N N . VAL A 1 201 ? 26.812 39.596 6.594 1.00 9.43 196 VAL A N 1
ATOM 1450 C CA . VAL A 1 201 ? 27.621 39.452 5.399 1.00 8.97 196 VAL A CA 1
ATOM 1451 C C . VAL A 1 201 ? 27.796 37.959 5.116 1.00 9.62 196 VAL A C 1
ATOM 1452 O O . VAL A 1 201 ? 28.275 37.211 5.968 1.00 7.86 196 VAL A O 1
ATOM 1456 N N . SER A 1 202 ? 27.426 37.544 3.899 1.00 9.31 197 SER A N 1
ATOM 1457 C CA . SER A 1 202 ? 27.409 36.101 3.605 1.00 8.95 197 SER A CA 1
ATOM 1458 C C . SER A 1 202 ? 27.682 35.867 2.128 1.00 9.16 197 SER A C 1
ATOM 1459 O O . SER A 1 202 ? 28.438 36.636 1.488 1.00 10.38 197 SER A O 1
ATOM 1462 N N . HIS A 1 203 ? 27.061 34.814 1.570 1.00 10.13 198 HIS A N 1
ATOM 1463 C CA . HIS A 1 203 ? 27.535 34.249 0.316 1.00 9.52 198 HIS A CA 1
ATOM 1464 C C . HIS A 1 203 ? 26.367 34.086 -0.635 1.00 10.30 198 HIS A C 1
ATOM 1465 O O . HIS A 1 203 ? 25.216 33.917 -0.171 1.00 9.32 198 HIS A O 1
ATOM 1472 N N . GLY A 1 204 ? 26.642 34.041 -1.948 1.00 9.69 199 GLY A N 1
ATOM 1473 C CA . GLY A 1 204 ? 25.503 34.073 -2.911 1.00 9.75 199 GLY A CA 1
ATOM 1474 C C . GLY A 1 204 ? 24.522 32.906 -2.808 1.00 9.54 199 GLY A C 1
ATOM 1475 O O . GLY A 1 204 ? 23.329 33.126 -2.661 1.00 9.85 199 GLY A O 1
ATOM 1476 N N . ALA A 1 205 ? 25.014 31.678 -2.814 1.00 9.62 200 ALA A N 1
ATOM 1477 C CA . ALA A 1 205 ? 24.075 30.533 -2.842 1.00 8.60 200 ALA A CA 1
ATOM 1478 C C . ALA A 1 205 ? 23.305 30.459 -1.523 1.00 9.84 200 ALA A C 1
ATOM 1479 O O . ALA A 1 205 ? 22.099 30.182 -1.506 1.00 9.20 200 ALA A O 1
ATOM 1481 N N . TYR A 1 206 ? 24.010 30.687 -0.419 1.00 8.72 201 TYR A N 1
ATOM 1482 C CA . TYR A 1 206 ? 23.350 30.676 0.884 1.00 8.73 201 TYR A CA 1
ATOM 1483 C C . TYR A 1 206 ? 22.268 31.735 0.959 1.00 8.56 201 TYR A C 1
ATOM 1484 O O . TYR A 1 206 ? 21.148 31.498 1.465 1.00 8.88 201 TYR A O 1
ATOM 1501 N N . ARG A 1 208 ? 20.636 33.083 -1.535 1.00 10.61 203 ARG A N 1
ATOM 1502 C CA . ARG A 1 208 ? 19.503 32.741 -2.425 1.00 9.90 203 ARG A CA 1
ATOM 1503 C C . ARG A 1 208 ? 18.536 31.785 -1.713 1.00 11.11 203 ARG A C 1
ATOM 1504 O O . ARG A 1 208 ? 17.295 31.938 -1.782 1.00 11.37 203 ARG A O 1
ATOM 1512 N N . SER A 1 209 ? 19.091 30.845 -0.973 1.00 9.56 204 SER A N 1
ATOM 1513 C CA . SER A 1 209 ? 18.271 29.853 -0.265 1.00 10.25 204 SER A CA 1
ATOM 1514 C C . SER A 1 209 ? 17.548 30.490 0.896 1.00 10.33 204 SER A C 1
ATOM 1515 O O . SER A 1 209 ? 16.381 30.164 1.185 1.00 11.28 204 SER A O 1
ATOM 1518 N N . LEU A 1 210 ? 18.242 31.401 1.590 1.00 10.38 205 LEU A N 1
ATOM 1519 C CA . LEU A 1 210 ? 17.569 32.130 2.698 1.00 8.87 205 LEU A CA 1
ATOM 1520 C C . LEU A 1 210 ? 16.428 32.977 2.120 1.00 9.51 205 LEU A C 1
ATOM 1521 O O . LEU A 1 210 ? 15.323 32.988 2.670 1.00 9.92 205 LEU A O 1
ATOM 1526 N N . PHE A 1 211 ? 16.667 33.630 0.980 1.00 9.30 206 PHE A N 1
ATOM 1527 C CA . PHE A 1 211 ? 15.672 34.526 0.423 1.00 10.50 206 PHE A CA 1
ATOM 1528 C C . PHE A 1 211 ? 14.498 33.663 -0.069 1.00 9.99 206 PHE A C 1
ATOM 1529 O O . PHE A 1 211 ? 13.333 34.056 0.074 1.00 9.59 206 PHE A O 1
ATOM 1537 N N . ASP A 1 212 ? 14.806 32.486 -0.590 1.00 10.28 207 ASP A N 1
ATOM 1538 C CA . ASP A 1 212 ? 13.733 31.557 -0.956 1.0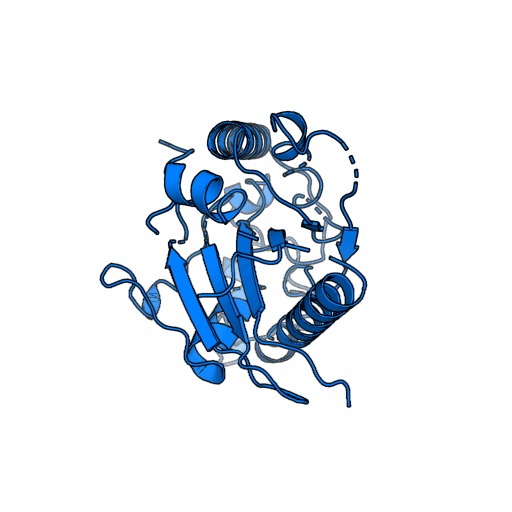0 10.45 207 ASP A CA 1
ATOM 1539 C C . ASP A 1 212 ? 12.895 31.125 0.242 1.00 10.32 207 ASP A C 1
ATOM 1540 O O . ASP A 1 212 ? 11.673 31.044 0.154 1.00 9.93 207 ASP A O 1
ATOM 1545 N N . TYR A 1 213 ? 13.533 30.877 1.375 1.00 9.34 208 TYR A N 1
ATOM 1546 C CA . TYR A 1 213 ? 12.773 30.636 2.621 1.00 9.28 208 TYR A CA 1
ATOM 1547 C C . TYR A 1 213 ? 11.844 31.819 2.913 1.00 10.01 208 TYR A C 1
ATOM 1548 O O . TYR A 1 213 ? 10.654 31.633 3.166 1.00 9.71 208 TYR A O 1
ATOM 1557 N N . PHE A 1 214 ? 12.362 33.044 2.825 1.00 9.20 209 PHE A N 1
ATOM 1558 C CA . PHE A 1 214 ? 11.530 34.208 3.131 1.00 9.42 209 PHE A CA 1
ATOM 1559 C C . PHE A 1 214 ? 10.352 34.318 2.171 1.00 10.67 209 PHE A C 1
ATOM 1560 O O . PHE A 1 214 ? 9.267 34.633 2.596 1.00 10.12 209 PHE A O 1
ATOM 1568 N N . LEU A 1 215 ? 10.583 34.056 0.879 1.00 10.25 210 LEU A N 1
ATOM 1569 C CA . LEU A 1 215 ? 9.506 34.231 -0.114 1.00 10.38 210 LEU A CA 1
ATOM 1570 C C . LEU A 1 215 ? 8.566 33.038 -0.161 1.00 10.77 210 LEU A C 1
ATOM 1571 O O . LEU A 1 215 ? 7.339 33.174 0.017 1.00 11.28 210 LEU A O 1
ATOM 1576 N N . THR A 1 216 ? 9.131 31.865 -0.398 1.00 11.00 211 THR A N 1
ATOM 1577 C CA . THR A 1 216 ? 8.307 30.671 -0.567 1.00 12.81 211 THR A CA 1
ATOM 1578 C C . THR A 1 216 ? 7.626 30.239 0.730 1.00 12.62 211 THR A C 1
ATOM 1579 O O . THR A 1 216 ? 6.467 29.852 0.720 1.00 13.60 211 THR A O 1
ATOM 1583 N N . ASP A 1 217 ? 8.359 30.285 1.847 1.00 13.20 212 ASP A N 1
ATOM 1584 C CA . ASP A 1 217 ? 7.882 29.746 3.104 1.00 12.92 212 ASP A CA 1
ATOM 1585 C C . ASP A 1 217 ? 7.256 30.784 4.037 1.00 13.22 212 ASP A C 1
ATOM 1586 O O . ASP A 1 217 ? 6.143 30.582 4.550 1.00 15.48 212 ASP A O 1
ATOM 1591 N N . LEU A 1 218 ? 7.916 31.930 4.212 1.00 10.94 213 LEU A N 1
ATOM 1592 C CA . LEU A 1 218 ? 7.348 32.985 5.050 1.00 11.53 213 LEU A CA 1
ATOM 1593 C C . LEU A 1 218 ? 6.392 33.937 4.297 1.00 11.62 213 LEU A C 1
ATOM 1594 O O . LEU A 1 218 ? 5.723 34.808 4.914 1.00 12.88 213 LEU A O 1
ATOM 1599 N N . LYS A 1 219 ? 6.339 33.766 2.979 1.00 11.24 214 LYS A N 1
ATOM 1600 C CA . LYS A 1 219 ? 5.419 34.528 2.134 1.00 12.22 214 LYS A CA 1
ATOM 1601 C C . LYS A 1 219 ? 5.700 36.040 2.224 1.00 12.08 214 LYS A C 1
ATOM 1602 O O . LYS A 1 219 ? 4.752 36.851 2.263 1.00 12.49 214 LYS A O 1
ATOM 1608 N N . CYS A 1 220 ? 7.000 36.404 2.185 1.00 11.26 215 CYS A N 1
ATOM 1609 C CA A CYS A 1 220 ? 7.395 37.824 2.261 0.80 11.17 215 CYS A CA 1
ATOM 1610 C CA B CYS A 1 220 ? 7.479 37.787 2.213 0.20 11.64 215 CYS A CA 1
ATOM 1611 C C . CYS A 1 220 ? 6.842 38.615 1.085 1.00 11.75 215 CYS A C 1
ATOM 1612 O O . CYS A 1 220 ? 6.593 38.082 -0.005 1.00 11.77 215 CYS A O 1
ATOM 1617 N N . SER A 1 221 ? 6.585 39.897 1.334 1.00 12.01 216 SER A N 1
ATOM 1618 C CA . SER A 1 221 ? 6.150 40.778 0.265 1.00 13.09 216 SER A CA 1
ATOM 1619 C C . SER A 1 221 ? 7.377 41.226 -0.550 1.00 14.04 216 SER A C 1
ATOM 1620 O O . SER A 1 221 ? 8.492 41.258 -0.029 1.00 14.60 216 SER A O 1
ATOM 1623 N N . LEU A 1 222 ? 7.165 41.555 -1.822 1.00 15.54 217 LEU A N 1
ATOM 1624 C CA . LEU A 1 222 ? 8.265 41.947 -2.720 1.00 17.54 217 LEU A CA 1
ATOM 1625 C C . LEU A 1 222 ? 7.970 43.329 -3.322 1.00 19.60 217 LEU A C 1
ATOM 1626 O O . LEU A 1 222 ? 6.825 43.619 -3.649 1.00 20.17 217 LEU A O 1
ATOM 1631 N N . PRO A 1 223 ? 9.006 4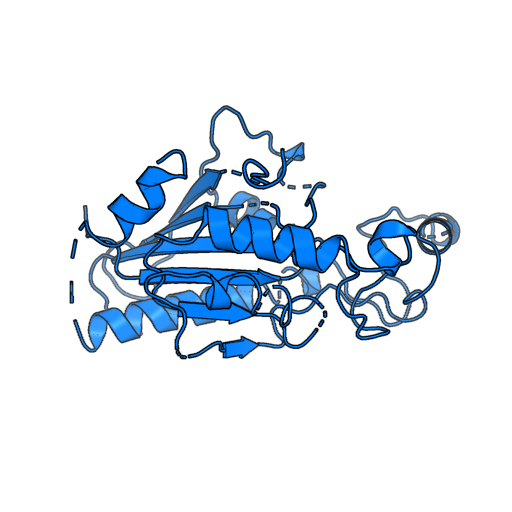4.170 -3.499 1.00 22.05 218 PRO A N 1
ATOM 1632 C CA . PRO A 1 223 ? 8.735 45.432 -4.199 1.00 23.24 218 PRO A CA 1
ATOM 1633 C C . PRO A 1 223 ? 8.219 45.147 -5.644 1.00 24.73 218 PRO A C 1
ATOM 1634 O O . PRO A 1 223 ? 8.453 44.071 -6.172 1.00 23.36 218 PRO A O 1
ATOM 1638 N N . ALA A 1 224 ? 7.538 46.118 -6.255 1.00 26.52 219 ALA A N 1
ATOM 1639 C CA . ALA A 1 224 ? 7.013 45.993 -7.628 1.00 27.20 219 ALA A CA 1
ATOM 1640 C C . ALA A 1 224 ? 8.122 45.798 -8.679 1.00 27.32 219 ALA A C 1
ATOM 1641 O O . ALA A 1 224 ? 7.891 45.228 -9.744 1.00 27.65 219 ALA A O 1
ATOM 1643 N N . THR A 1 225 ? 9.320 46.257 -8.349 1.00 27.06 220 THR A N 1
ATOM 1644 C CA . THR A 1 225 ? 10.485 46.172 -9.227 1.00 27.45 220 THR A CA 1
ATOM 1645 C C . THR A 1 225 ? 11.260 44.855 -9.100 1.00 26.00 220 THR A C 1
ATOM 1646 O O . THR A 1 225 ? 12.251 44.629 -9.8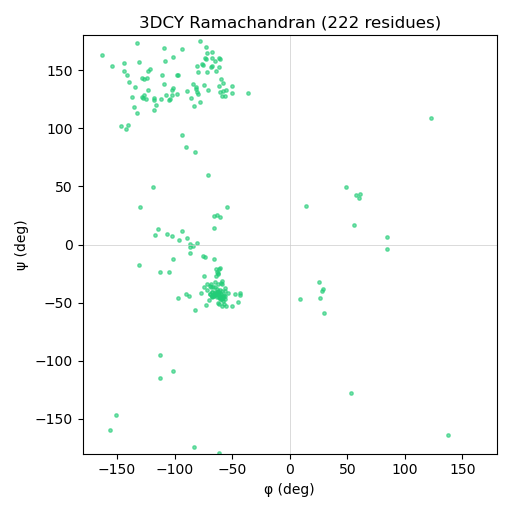04 1.00 26.66 220 THR A O 1
ATOM 1650 N N . LEU A 1 226 ? 10.828 43.975 -8.199 1.00 23.06 221 LEU A N 1
ATOM 1651 C CA A LEU A 1 226 ? 11.565 42.749 -7.951 0.70 22.35 221 LEU A CA 1
ATOM 1652 C CA B LEU A 1 226 ? 11.563 42.743 -7.951 0.30 22.89 221 LEU A CA 1
ATOM 1653 C C . LEU A 1 226 ? 10.794 41.516 -8.397 1.00 22.73 221 LEU A C 1
ATOM 1654 O O . LEU A 1 226 ? 9.766 41.165 -7.805 1.00 23.06 221 LEU A O 1
ATOM 1663 N N . SER A 1 227 ? 11.318 40.850 -9.417 1.00 21.25 222 SER A N 1
ATOM 1664 C CA . SER A 1 227 ? 10.727 39.614 -9.908 1.00 20.51 222 SER A CA 1
ATOM 1665 C C . SER A 1 227 ? 11.064 38.461 -8.957 1.00 20.26 222 SER A C 1
ATOM 1666 O O . SER A 1 227 ? 12.080 38.498 -8.239 1.00 19.13 222 SER A O 1
ATOM 1669 N N . ARG A 1 228 ? 10.236 37.418 -8.960 1.00 20.07 223 ARG A N 1
ATOM 1670 C CA . ARG A 1 228 ? 10.622 36.175 -8.282 1.00 19.92 223 ARG A CA 1
ATOM 1671 C C . ARG A 1 228 ? 11.911 35.579 -8.856 1.00 20.94 223 ARG A C 1
ATOM 1672 O O . ARG A 1 228 ? 12.730 35.000 -8.118 1.00 20.58 223 ARG A O 1
ATOM 1680 N N . SER A 1 229 ? 12.135 35.746 -10.171 1.00 20.25 224 SER A N 1
ATOM 1681 C CA . SER A 1 229 ? 13.321 35.200 -10.798 1.00 20.93 224 SER A CA 1
ATOM 1682 C C . SER A 1 229 ? 14.635 35.825 -10.306 1.00 20.97 224 SER A C 1
ATOM 1683 O O . SER A 1 229 ? 15.655 35.134 -10.249 1.00 20.98 224 SER A O 1
ATOM 1686 N N . GLU A 1 230 ? 14.582 37.105 -9.951 1.00 21.77 225 GLU A N 1
ATOM 1687 C CA . GLU A 1 230 ? 15.745 37.842 -9.443 1.00 23.44 225 GLU A CA 1
ATOM 1688 C C . GLU A 1 230 ? 16.241 37.121 -8.208 1.00 24.30 225 GLU A C 1
ATOM 1689 O O . GLU A 1 230 ? 17.427 36.822 -8.038 1.00 23.11 225 GLU A O 1
ATOM 1695 N N . LEU A 1 231 ? 15.273 36.842 -7.355 1.00 24.65 226 LEU A N 1
ATOM 1696 C CA . LEU A 1 231 ? 15.505 36.472 -5.987 1.00 27.37 226 LEU A CA 1
ATOM 1697 C C . LEU A 1 231 ? 16.227 35.128 -5.920 1.00 29.19 226 LEU A C 1
ATOM 1698 O O . LEU A 1 231 ? 17.116 34.926 -5.074 1.00 30.79 226 LEU A O 1
ATOM 1716 N N . SER A 1 233 ? 17.902 33.327 -8.515 1.00 32.34 228 SER A N 1
ATOM 1717 C CA . SER A 1 233 ? 19.173 33.283 -9.197 1.00 32.73 228 SER A CA 1
ATOM 1718 C C . SER A 1 233 ? 19.526 34.735 -9.260 1.00 32.27 228 SER A C 1
ATOM 1719 O O . SER A 1 233 ? 18.661 35.516 -9.653 1.00 33.00 228 SER A O 1
ATOM 1722 N N . VAL A 1 234 ? 20.759 35.092 -8.861 1.00 30.11 229 VAL A N 1
ATOM 1723 C CA . VAL A 1 234 ? 21.353 36.417 -9.039 1.00 29.06 229 VAL A CA 1
ATOM 1724 C C . VAL A 1 234 ? 21.759 36.972 -7.668 1.00 27.42 229 VAL A C 1
ATOM 1725 O O . VAL A 1 234 ? 20.861 37.292 -6.847 1.00 27.92 229 VAL A O 1
ATOM 1729 N N . THR A 1 235 ? 23.084 37.044 -7.414 1.00 24.54 230 THR A N 1
ATOM 1730 C CA . THR A 1 235 ? 23.611 37.828 -6.274 1.00 21.55 230 THR A CA 1
ATOM 1731 C C . THR A 1 235 ? 24.970 38.463 -6.580 1.00 20.36 230 THR A C 1
ATOM 1732 O O . THR A 1 235 ? 25.994 37.787 -6.534 1.00 20.67 230 THR A O 1
ATOM 1736 N N . PRO A 1 236 ? 24.994 39.767 -6.880 1.00 18.67 231 PRO A N 1
ATOM 1737 C CA . PRO A 1 236 ? 26.263 40.458 -7.209 1.00 17.30 231 PRO A CA 1
ATOM 1738 C C . PRO A 1 236 ? 27.175 40.544 -5.981 1.00 16.11 231 PRO A C 1
ATOM 1739 O O . PRO A 1 236 ? 26.660 40.543 -4.861 1.00 15.24 231 PRO A O 1
ATOM 1743 N N . ASN A 1 237 ? 28.495 40.623 -6.184 1.00 15.37 232 ASN A N 1
ATOM 1744 C CA . ASN A 1 237 ? 29.410 40.915 -5.067 1.00 14.60 232 ASN A CA 1
ATOM 1745 C C . ASN A 1 237 ? 29.053 42.256 -4.406 1.00 13.70 232 ASN A C 1
ATOM 1746 O O . ASN A 1 237 ? 28.875 43.267 -5.093 1.00 15.31 232 ASN A O 1
ATOM 1751 N N . THR A 1 238 ? 28.974 42.244 -3.083 1.00 12.97 233 THR A N 1
ATOM 1752 C CA . THR A 1 238 ? 28.441 43.358 -2.231 1.00 12.00 233 THR A CA 1
ATOM 1753 C C . THR A 1 238 ? 27.022 43.852 -2.533 1.00 13.36 233 THR A C 1
ATOM 1754 O O . THR A 1 238 ? 26.633 44.940 -2.108 1.00 13.65 233 THR A O 1
ATOM 1758 N N . GLY A 1 239 ? 26.268 43.034 -3.271 1.00 13.24 234 GLY A N 1
ATOM 1759 C CA . GLY A 1 239 ? 24.830 43.263 -3.519 1.00 13.93 234 GLY A CA 1
ATOM 1760 C C . GLY A 1 239 ? 24.107 43.245 -2.182 1.00 13.74 234 GLY A C 1
ATOM 1761 O O . GLY A 1 239 ? 24.339 42.340 -1.368 1.00 14.21 234 GLY A O 1
ATOM 1770 N N . SER A 1 241 ? 20.549 43.509 0.255 1.00 13.14 236 SER A N 1
ATOM 1771 C CA A SER A 1 241 ? 19.119 43.255 0.356 0.70 12.52 236 SER A CA 1
ATOM 1772 C CA B SER A 1 241 ? 19.126 43.243 0.360 0.30 13.22 236 SER A CA 1
ATOM 1773 C C . SER A 1 241 ? 18.692 43.676 1.746 1.00 13.29 236 SER A C 1
ATOM 1774 O O . SER A 1 241 ? 19.403 43.434 2.713 1.00 14.20 236 SER A O 1
ATOM 1779 N N . LEU A 1 242 ? 17.529 44.328 1.846 1.00 12.23 237 LEU A N 1
ATOM 1780 C CA . LEU A 1 242 ? 16.979 44.770 3.117 1.00 12.90 237 LEU A CA 1
ATOM 1781 C C . LEU A 1 242 ? 15.586 44.170 3.282 1.00 11.83 237 LEU A C 1
ATOM 1782 O O . LEU A 1 242 ? 14.755 44.272 2.345 1.00 12.05 237 LEU A O 1
ATOM 1787 N N . PHE A 1 243 ? 15.361 43.622 4.482 1.00 11.67 238 PHE A N 1
ATOM 1788 C CA . PHE A 1 243 ? 14.080 43.045 4.930 1.00 12.76 238 PHE A CA 1
ATOM 1789 C C . PHE A 1 243 ? 13.642 43.680 6.256 1.00 12.46 238 PHE A C 1
ATOM 1790 O O . PHE A 1 243 ? 14.480 43.930 7.155 1.00 12.87 238 PHE A O 1
ATOM 1798 N N . ILE A 1 244 ? 12.335 43.896 6.398 1.00 12.62 239 ILE A N 1
ATOM 1799 C CA . ILE A 1 244 ? 11.789 44.211 7.698 1.00 12.69 239 ILE A CA 1
ATOM 1800 C C . ILE A 1 244 ? 11.060 42.959 8.227 1.00 11.90 239 ILE A C 1
ATOM 1801 O O . ILE A 1 244 ? 10.181 42.396 7.558 1.00 12.22 239 ILE A O 1
ATOM 1806 N N . ILE A 1 245 ? 11.453 42.509 9.412 1.00 11.60 240 ILE A N 1
ATOM 1807 C CA . ILE A 1 245 ? 10.858 41.320 10.032 1.00 11.68 240 ILE A CA 1
ATOM 1808 C C . ILE A 1 245 ? 9.879 41.784 11.105 1.00 13.67 240 ILE A C 1
ATOM 1809 O O . ILE A 1 245 ? 10.246 42.595 11.946 1.00 13.43 240 ILE A O 1
ATOM 1814 N N . ASN A 1 246 ? 8.674 41.220 11.116 1.00 12.98 241 ASN A N 1
ATOM 1815 C CA . ASN A 1 246 ? 7.570 41.742 11.953 1.00 14.16 241 ASN A CA 1
ATOM 1816 C C . ASN A 1 246 ? 6.988 40.612 12.804 1.00 14.34 241 ASN A C 1
ATOM 1817 O O . ASN A 1 246 ? 6.585 39.556 12.275 1.00 13.56 241 ASN A O 1
ATOM 1822 N N . PHE A 1 247 ? 6.923 40.822 14.127 1.00 15.67 242 PHE A N 1
ATOM 1823 C CA . PHE A 1 247 ? 6.282 39.853 14.997 1.00 16.23 242 PHE A CA 1
ATOM 1824 C C . PHE A 1 247 ? 5.077 40.508 15.677 1.00 18.30 242 PHE A C 1
ATOM 1825 O O . PHE A 1 247 ? 5.220 41.540 16.320 1.00 17.11 242 PHE A O 1
ATOM 1833 N N . GLU A 1 248 ? 3.923 39.876 15.551 1.00 19.35 243 GLU A N 1
ATOM 1834 C CA . GLU A 1 248 ? 2.781 40.197 16.416 1.00 22.23 243 GLU A CA 1
ATOM 1835 C C . GLU A 1 248 ? 3.103 39.774 17.853 1.00 22.71 243 GLU A C 1
ATOM 1836 O O . GLU A 1 248 ? 4.013 38.979 18.080 1.00 20.96 243 GLU A O 1
ATOM 1842 N N . GLU A 1 249 ? 2.374 40.335 18.822 1.00 24.15 244 GLU A N 1
ATOM 1843 C CA . GLU A 1 249 ? 2.566 39.933 20.207 1.00 26.26 244 GLU A CA 1
ATOM 1844 C C . GLU A 1 249 ? 2.084 38.503 20.390 1.00 24.94 244 GLU A C 1
ATOM 1845 O O . GLU A 1 249 ? 1.216 38.006 19.641 1.00 24.12 244 GLU A O 1
ATOM 1851 N N . GLY A 1 250 ? 2.678 37.831 21.362 1.00 24.73 245 GLY A N 1
ATOM 1852 C CA . GLY A 1 250 ? 2.268 36.496 21.738 1.00 25.76 245 GLY A CA 1
ATOM 1853 C C . GLY A 1 250 ? 3.414 35.552 21.992 1.00 25.75 245 GLY A C 1
ATOM 1854 O O . GLY A 1 250 ? 4.567 35.989 22.161 1.00 25.79 245 GLY A O 1
ATOM 1855 N N . ARG A 1 251 ? 3.088 34.256 22.015 1.00 26.24 246 ARG A N 1
ATOM 1856 C CA . ARG A 1 251 ? 4.046 33.166 22.217 1.00 27.25 246 ARG A CA 1
ATOM 1857 C C . ARG A 1 251 ? 4.241 32.399 20.920 1.00 27.77 246 ARG A C 1
ATOM 1858 O O . ARG A 1 251 ? 3.263 32.141 20.216 1.00 28.46 246 ARG A O 1
ATOM 1866 N N . GLU A 1 252 ? 5.493 32.042 20.616 1.00 27.82 247 GLU A N 1
ATOM 1867 C CA . GLU A 1 252 ? 5.857 31.247 19.428 1.00 28.91 247 GLU A CA 1
ATOM 1868 C C . GLU A 1 252 ? 5.214 31.815 18.146 1.00 26.70 247 GLU A C 1
ATOM 1869 O O . GLU A 1 252 ? 4.576 31.089 17.373 1.00 27.41 247 GLU A O 1
ATOM 1875 N N . VAL A 1 253 ? 5.371 33.117 17.958 1.00 25.17 248 VAL A N 1
ATOM 1876 C CA . VAL A 1 253 ? 4.775 33.851 16.836 1.00 22.77 248 VAL A CA 1
ATOM 1877 C C . VAL A 1 253 ? 5.595 33.691 15.556 1.00 21.79 248 VAL A C 1
ATOM 1878 O O . VAL A 1 253 ? 6.816 33.855 15.559 1.00 21.90 248 VAL A O 1
ATOM 1882 N N . LYS A 1 254 ? 4.895 33.354 14.475 1.00 20.12 249 LYS A N 1
ATOM 1883 C CA . LYS A 1 254 ? 5.478 33.286 13.146 1.00 18.03 249 LYS A CA 1
ATOM 1884 C C . LYS A 1 254 ? 5.614 34.706 12.594 1.00 17.17 249 LYS A C 1
ATOM 1885 O O . LYS A 1 254 ? 4.621 35.404 12.471 1.00 16.18 249 LYS A O 1
ATOM 1891 N N . PRO A 1 255 ? 6.841 35.118 12.235 1.00 15.86 250 PRO A N 1
ATOM 1892 C CA . PRO A 1 255 ? 6.987 36.492 11.743 1.00 14.73 250 PRO A CA 1
ATOM 1893 C C . PRO A 1 255 ? 6.441 36.684 10.334 1.00 14.00 250 PRO A C 1
ATOM 1894 O O . PRO A 1 255 ? 6.259 35.704 9.594 1.00 15.12 250 PRO A O 1
ATOM 1898 N N . THR A 1 256 ? 6.163 37.928 9.982 1.00 13.78 251 THR A N 1
ATOM 1899 C CA . THR A 1 256 ? 5.953 38.277 8.570 1.00 13.57 251 THR A CA 1
ATOM 1900 C C . THR A 1 256 ? 7.164 39.079 8.096 1.00 13.58 251 THR A C 1
ATOM 1901 O O . THR A 1 256 ? 7.872 39.668 8.915 1.00 14.02 251 THR A O 1
ATOM 1905 N N . VAL A 1 257 ? 7.398 39.098 6.782 1.00 11.39 252 VAL A N 1
ATOM 1906 C CA . VAL A 1 257 ? 8.633 39.673 6.254 1.00 11.79 252 VAL A CA 1
ATOM 1907 C C . VAL A 1 257 ? 8.275 40.582 5.067 1.00 12.49 252 VAL A C 1
ATOM 1908 O O . VAL A 1 257 ? 7.431 40.238 4.259 1.00 11.88 252 VAL A O 1
ATOM 1912 N N . GLN A 1 258 ? 8.886 41.761 5.028 1.00 12.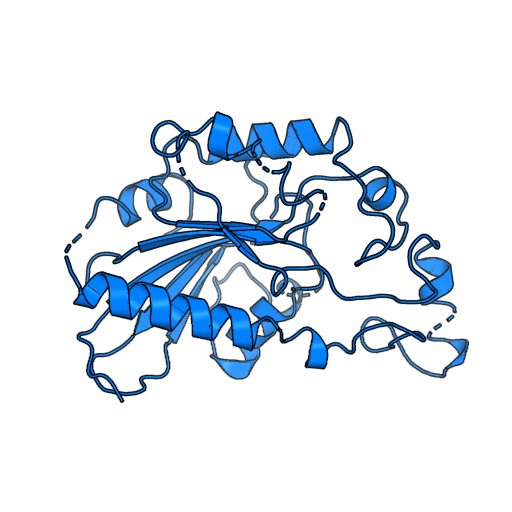80 253 GLN A N 1
ATOM 1913 C CA . GLN A 1 258 ? 8.757 42.676 3.898 1.00 14.83 253 GLN A CA 1
ATOM 1914 C C . GLN A 1 258 ? 10.146 42.821 3.279 1.00 13.10 253 GLN A C 1
ATOM 1915 O O . GLN A 1 258 ? 11.081 43.235 3.951 1.00 13.61 253 GLN A O 1
ATOM 1921 N N . CYS A 1 259 ? 10.274 42.453 2.014 1.00 13.04 254 CYS A N 1
ATOM 1922 C CA . CYS A 1 259 ? 11.499 42.712 1.287 1.00 12.61 254 CYS A CA 1
ATOM 1923 C C . CYS A 1 259 ? 11.459 44.148 0.753 1.00 13.03 254 CYS A C 1
ATOM 1924 O O . CYS A 1 259 ? 10.541 44.511 -0.009 1.00 14.63 254 CYS A O 1
ATOM 1927 N N . ILE A 1 260 ? 12.415 44.952 1.191 1.00 13.62 255 ILE A N 1
ATOM 1928 C CA . ILE A 1 260 ? 12.519 46.388 0.817 1.00 14.08 255 ILE A CA 1
ATOM 1929 C C . ILE A 1 260 ? 13.311 46.576 -0.486 1.00 15.41 255 ILE A C 1
ATOM 1930 O O . ILE A 1 260 ? 12.898 47.347 -1.378 1.00 15.09 255 ILE A O 1
ATOM 1935 N N . CYS A 1 261 ? 14.436 45.867 -0.603 1.00 14.81 256 CYS A N 1
ATOM 1936 C CA . CYS A 1 261 ? 15.202 45.843 -1.858 1.00 15.96 256 CYS A CA 1
ATOM 1937 C C . CYS A 1 261 ? 16.019 44.575 -1.893 1.00 16.00 256 CYS A C 1
ATOM 1938 O O . CYS A 1 261 ? 16.188 43.935 -0.853 1.00 16.30 256 CYS A O 1
ATOM 1949 N N . ASN A 1 263 ? 19.633 42.828 -3.916 1.00 16.44 258 ASN A N 1
ATOM 1950 C CA . ASN A 1 263 ? 20.752 42.967 -4.856 1.00 17.08 258 ASN A CA 1
ATOM 1951 C C . ASN A 1 263 ? 21.022 44.425 -5.263 1.00 18.00 258 ASN A C 1
ATOM 1952 O O . ASN A 1 263 ? 21.442 44.694 -6.418 1.00 19.37 258 ASN A O 1
ATOM 1957 N N . LEU A 1 264 ? 20.781 45.343 -4.337 1.00 18.06 259 LEU A N 1
ATOM 1958 C CA . LEU A 1 264 ? 21.088 46.764 -4.563 1.00 20.40 259 LEU A CA 1
ATOM 1959 C C . LEU A 1 264 ? 22.596 46.926 -4.814 1.00 21.29 259 LEU A C 1
ATOM 1960 O O . LEU A 1 264 ? 23.418 46.399 -4.050 1.00 20.30 259 LEU A O 1
ATOM 1965 N N . GLN A 1 265 ? 22.955 47.657 -5.874 1.00 22.67 260 GLN A N 1
ATOM 1966 C CA . GLN A 1 265 ? 24.380 47.952 -6.140 1.00 25.66 260 GLN A CA 1
ATOM 1967 C C . GLN A 1 265 ? 24.668 49.436 -6.393 1.00 26.47 260 GLN A C 1
ATOM 1968 O O . GLN A 1 265 ? 25.604 49.743 -7.139 1.00 27.18 260 GLN A O 1
ATOM 1974 N N . ASP A 1 266 ? 23.903 50.326 -5.753 1.00 28.13 261 ASP A N 1
ATOM 1975 C CA . ASP A 1 266 ? 24.028 51.794 -5.906 1.00 30.32 261 ASP A CA 1
ATOM 1976 C C . ASP A 1 266 ? 25.391 52.326 -5.456 1.00 30.83 261 ASP A C 1
ATOM 1977 O O . ASP A 1 266 ? 25.838 53.402 -5.891 1.00 31.49 261 ASP A O 1
ATOM 1982 N N . HIS A 1 267 ? 26.040 51.590 -4.563 1.00 29.75 262 HIS A N 1
ATOM 1983 C CA . HIS A 1 267 ? 27.378 51.928 -4.124 1.00 29.59 262 HIS A CA 1
ATOM 1984 C C . HIS A 1 267 ? 28.480 51.599 -5.154 1.00 30.49 262 HIS A C 1
ATOM 1985 O O . HIS A 1 267 ? 29.633 52.004 -4.962 1.00 31.58 262 HIS A O 1
ATOM 1992 N N . LEU A 1 268 ? 28.151 50.870 -6.222 1.00 31.07 263 LEU A N 1
ATOM 1993 C CA . LEU A 1 268 ? 29.165 50.394 -7.182 1.00 32.45 263 LEU A CA 1
ATOM 1994 C C . LEU A 1 268 ? 29.296 51.186 -8.499 1.00 34.57 263 LEU A C 1
ATOM 1995 O O . LEU A 1 268 ? 30.254 50.978 -9.247 1.00 34.93 263 LEU A O 1
ATOM 2000 N N . ASN A 1 269 ? 28.346 52.062 -8.794 1.00 36.54 264 ASN A N 1
ATOM 2001 C CA . ASN A 1 269 ? 28.369 52.782 -10.078 1.00 38.57 264 ASN A CA 1
ATOM 2002 C C . ASN A 1 269 ? 29.384 53.929 -10.094 1.00 39.07 264 ASN A C 1
ATOM 2003 O O . ASN A 1 269 ? 30.600 53.710 -9.978 1.00 39.36 264 ASN A O 1
#

Foldseek 3Di:
DDWFAKAKAKEAEWEAFAFPCNVVQADAFPDPLTAHDPRRLVLLLLLLQLLQAADADAAEEAPGSGVSVLSNLCRHPHRVDDYHHDNLQTGWFQPPRHGHHPVVVQVCVVVVHGPPQDHDVGTDGLVRLLSLVVVVVVVVVVLRVVLVVDCRNVVSCVVRFQDPDDHSGYYYYYHHVSNLSNLCCLCVPLVEAEPPPDDPVCSVDAHHRFWMKMWIFHTTPPTRIHIYTRGRDSPSPD

Nearest PDB structures (foldseek):
  3dcy-assembly1_A  TM=1.003E+00  e=7.897E-50  Homo sapiens
  3e9d-assembly1_A  TM=8.710E-01  e=1.125E-22  Danio rerio
  3e9d-assembly2_B  TM=8.743E-01  e=2.661E-22  Danio rerio
  3e9e-assembly2_B  TM=8.804E-01  e=7.117E-22  Danio rerio
  3e9e-assembly1_A  TM=8.735E-01  e=5.234E-22  Danio rerio

Sequence (238 aa):
NLYFQSSARFALTVVRHGETRFNKEKIIIIQGQGVDEPLSEETGFKQAAAAGIFLNNVKFTHAFSSDDLRTKQTHGILERSKFCKDTVKYDSRLRRERKYGVVEGKALSELRAAKAAREECPVFTPPGGETLDQVKRGIDFFEFLCQLILKEADQKNCCLETSLAEIFPLIPGLAASVLVVSHGAYRSLFDYFLTDLKCCSLPATLLSRSELSVTPNTGSSLFIINFEEGREVKPTVQCICNLQDHLN